Protein AF-A0A7K3J152-F1 (afdb_monomer)

Nearest PDB structures (foldseek):
  7jn7-assembly1_B  TM=1.930E-01  e=4.333E+00  Homo sapiens

Radius of gyration: 35.02 Å; Cα contacts (8 Å, |Δi|>4): 622; chains: 1; bounding box: 68×34×132 Å

Structure (mmCIF, N/CA/C/O backbone):
data_AF-A0A7K3J152-F1
#
_entry.id   AF-A0A7K3J152-F1
#
loop_
_atom_site.group_PDB
_atom_site.id
_atom_site.type_symbol
_atom_site.label_atom_id
_atom_site.label_alt_id
_atom_site.label_comp_id
_atom_site.label_asym_id
_atom_site.label_entity_id
_atom_site.label_seq_id
_atom_site.pdbx_PDB_ins_code
_atom_site.Cartn_x
_atom_site.Cartn_y
_atom_site.Cartn_z
_atom_site.occupancy
_atom_site.B_iso_or_equiv
_atom_site.auth_seq_id
_atom_site.auth_comp_id
_atom_site.auth_asym_id
_atom_site.auth_atom_id
_atom_site.pdbx_PDB_model_num
ATOM 1 N N . MET A 1 1 ? 39.447 6.398 92.107 1.00 36.12 1 MET A N 1
ATOM 2 C CA . MET A 1 1 ? 39.479 7.876 92.189 1.00 36.12 1 MET A CA 1
ATOM 3 C C . MET A 1 1 ? 38.131 8.416 91.735 1.00 36.12 1 MET A C 1
ATOM 5 O O . MET A 1 1 ? 37.671 7.964 90.704 1.00 36.12 1 MET A O 1
ATOM 9 N N . LYS A 1 2 ? 37.570 9.360 92.511 1.00 38.81 2 LYS A N 1
ATOM 10 C CA . LYS A 1 2 ? 36.448 10.285 92.215 1.00 38.81 2 LYS A CA 1
ATOM 11 C C . LYS A 1 2 ? 35.092 9.630 91.860 1.00 38.81 2 LYS A C 1
ATOM 13 O O . LYS A 1 2 ? 34.931 9.091 90.782 1.00 38.81 2 LYS A O 1
ATOM 18 N N . LYS A 1 3 ? 34.184 9.483 92.837 1.00 36.16 3 LYS A N 1
ATOM 19 C CA . LYS A 1 3 ? 33.216 10.483 93.376 1.00 36.16 3 LYS A CA 1
ATOM 20 C C . LYS A 1 3 ? 31.984 10.619 92.454 1.00 36.16 3 LYS A C 1
ATOM 22 O O . LYS A 1 3 ? 32.162 10.940 91.292 1.00 36.16 3 LYS A O 1
ATOM 27 N N . LEU A 1 4 ? 30.795 10.191 92.913 1.00 45.47 4 LEU A N 1
ATOM 28 C CA . LEU A 1 4 ? 29.765 11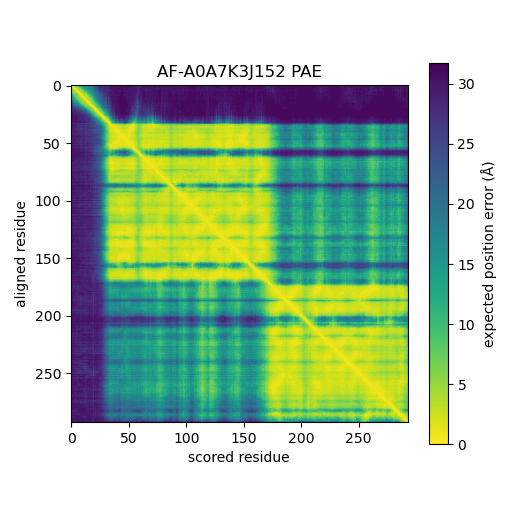.023 93.593 1.00 45.47 4 LEU A CA 1
ATOM 29 C C . LEU A 1 4 ? 29.137 11.987 92.555 1.00 45.47 4 LEU A C 1
ATOM 31 O O . LEU A 1 4 ? 29.877 12.751 91.955 1.00 45.47 4 LEU A O 1
ATOM 35 N N . THR A 1 5 ? 27.836 12.093 92.270 1.00 40.34 5 THR A N 1
ATOM 36 C CA . THR A 1 5 ? 26.621 12.231 93.111 1.00 40.34 5 THR A CA 1
ATOM 37 C C . THR A 1 5 ? 25.500 12.593 92.100 1.00 40.34 5 THR A C 1
ATOM 39 O O . THR A 1 5 ? 25.805 13.305 91.148 1.00 40.34 5 THR A O 1
ATOM 42 N N . TYR A 1 6 ? 24.272 12.072 92.104 1.00 43.62 6 TYR A N 1
ATOM 43 C CA . TYR A 1 6 ? 23.034 12.564 92.760 1.00 43.62 6 TYR A CA 1
ATOM 44 C C . TYR A 1 6 ? 21.913 11.743 92.065 1.00 43.62 6 TYR A C 1
ATOM 46 O O . TYR A 1 6 ? 21.921 11.670 90.844 1.00 43.62 6 TYR A O 1
ATOM 54 N N . LEU A 1 7 ? 21.065 10.920 92.691 1.00 37.00 7 LEU A N 1
ATOM 55 C CA . LEU A 1 7 ? 20.056 11.162 93.730 1.00 37.00 7 LEU A CA 1
ATOM 56 C C . LEU A 1 7 ? 18.967 12.149 93.272 1.00 37.00 7 LEU A C 1
ATOM 58 O O . LEU A 1 7 ? 19.175 13.349 93.384 1.00 37.00 7 LEU A O 1
ATOM 62 N N . PHE A 1 8 ? 17.833 11.640 92.765 1.00 39.31 8 PHE A N 1
ATOM 63 C CA . PHE A 1 8 ? 16.499 11.775 93.386 1.00 39.31 8 PHE A CA 1
ATOM 64 C C . PHE A 1 8 ? 15.355 11.298 92.465 1.00 39.31 8 PHE A C 1
ATOM 66 O O . PHE A 1 8 ? 15.336 11.664 91.301 1.00 39.31 8 PHE A O 1
ATOM 73 N N . MET A 1 9 ? 14.417 10.537 93.066 1.00 35.91 9 MET A N 1
ATOM 74 C CA . MET A 1 9 ? 12.936 10.638 92.976 1.00 35.91 9 MET A CA 1
ATOM 75 C C . MET A 1 9 ? 12.249 10.679 91.593 1.00 35.91 9 MET A C 1
ATOM 77 O O . MET A 1 9 ? 12.691 11.366 90.697 1.00 35.91 9 MET A O 1
ATOM 81 N N . VAL A 1 10 ? 11.048 10.152 91.345 1.00 38.66 10 VAL A N 1
ATOM 82 C CA . VAL A 1 10 ? 10.039 9.319 92.027 1.00 38.66 10 VAL A CA 1
ATOM 83 C C . VAL A 1 10 ? 8.845 9.279 91.045 1.00 38.66 10 VAL A C 1
ATOM 85 O O . VAL A 1 10 ? 8.638 10.248 90.327 1.00 38.66 10 VAL A O 1
ATOM 88 N N . LEU A 1 11 ? 8.073 8.185 91.068 1.00 33.09 11 LEU A N 1
ATOM 89 C CA . LEU A 1 11 ? 6.666 8.014 90.632 1.00 33.09 11 LEU A CA 1
ATOM 90 C C . LEU A 1 11 ? 6.177 8.566 89.272 1.00 33.09 11 LEU A C 1
ATOM 92 O O . LEU A 1 11 ? 6.100 9.768 89.065 1.00 33.09 11 LEU A O 1
ATOM 96 N N . ALA A 1 12 ? 5.575 7.675 88.474 1.00 41.72 12 ALA A N 1
ATOM 97 C CA . ALA A 1 12 ? 4.109 7.519 88.303 1.00 41.72 12 ALA A CA 1
ATOM 98 C C . ALA A 1 12 ? 3.870 6.608 87.075 1.00 41.72 12 ALA A C 1
ATOM 100 O O . ALA A 1 12 ? 4.300 6.925 85.976 1.00 41.72 12 ALA A O 1
ATOM 101 N N . ILE A 1 13 ? 3.470 5.344 87.235 1.00 40.88 13 ILE A N 1
ATOM 102 C CA . ILE A 1 13 ? 2.081 4.858 87.349 1.00 40.88 13 ILE A CA 1
ATOM 103 C C . ILE A 1 13 ? 1.213 5.189 86.113 1.00 40.88 13 ILE A C 1
ATOM 105 O O . ILE A 1 13 ? 0.672 6.278 85.999 1.00 40.88 13 ILE A O 1
ATOM 109 N N . ILE A 1 14 ? 1.030 4.130 85.304 1.00 43.59 14 ILE A N 1
ATOM 110 C CA . ILE A 1 14 ? -0.187 3.692 84.585 1.00 43.59 14 ILE A CA 1
ATOM 111 C C . ILE A 1 14 ? -0.651 4.521 83.375 1.00 43.59 14 ILE A C 1
ATOM 113 O O . ILE A 1 14 ? -1.169 5.617 83.534 1.00 43.59 14 ILE A O 1
ATOM 117 N N . ALA A 1 15 ? -0.654 3.889 82.192 1.00 41.31 15 ALA A N 1
ATOM 118 C CA . ALA A 1 15 ? -1.897 3.573 81.466 1.00 41.31 15 ALA A CA 1
ATOM 119 C C . ALA A 1 15 ? -1.645 2.658 80.246 1.00 41.31 15 ALA A C 1
ATOM 121 O O . ALA A 1 15 ? -1.080 3.037 79.232 1.00 41.31 15 ALA A O 1
ATOM 122 N N . SER A 1 16 ? -2.082 1.422 80.442 1.00 44.34 16 SER A N 1
ATOM 123 C CA . SER A 1 16 ? -2.499 0.344 79.541 1.00 44.34 16 SER A CA 1
ATOM 124 C C . SER A 1 16 ? -2.966 0.624 78.085 1.00 44.34 16 SER A C 1
ATOM 126 O O . SER A 1 16 ? -3.763 1.533 77.860 1.00 44.34 16 SER A O 1
ATOM 128 N N . LEU A 1 17 ? -2.667 -0.387 77.235 1.00 48.06 17 LEU A N 1
ATOM 129 C CA . LEU A 1 17 ? -3.320 -0.897 75.990 1.00 48.06 17 LEU A CA 1
ATOM 130 C C . LEU A 1 17 ? -2.893 -0.295 74.629 1.00 48.06 17 LEU A C 1
ATOM 132 O O . LEU A 1 17 ? -2.631 0.900 74.572 1.00 48.06 17 LEU A O 1
ATOM 136 N N . PRO A 1 18 ? -3.022 -1.027 73.491 1.00 44.72 18 PRO A N 1
ATOM 137 C CA . PRO A 1 18 ? -2.800 -2.457 73.172 1.00 44.72 18 PRO A CA 1
ATOM 138 C C . PRO A 1 18 ? -1.815 -2.630 71.970 1.00 44.72 18 PRO A C 1
ATOM 140 O O . PRO A 1 18 ? -1.745 -1.793 71.084 1.00 44.72 18 PRO A O 1
ATOM 143 N N . SER A 1 19 ? -0.893 -3.598 71.997 1.00 36.78 19 SER A N 1
ATOM 144 C CA . SER A 1 19 ? -0.905 -4.875 71.246 1.00 36.78 19 SER A CA 1
ATOM 145 C C . SER A 1 19 ? -0.988 -4.816 69.707 1.00 36.78 19 SER A C 1
ATOM 147 O O . SER A 1 19 ? -2.008 -4.433 69.145 1.00 36.78 19 SER A O 1
ATOM 149 N N . CYS A 1 20 ? 0.045 -5.422 69.103 1.00 38.22 20 CYS A N 1
ATOM 150 C CA . CYS A 1 20 ? 0.210 -5.931 67.734 1.00 38.22 20 CYS A CA 1
ATOM 151 C C . CYS A 1 20 ? 0.570 -4.936 66.620 1.00 38.22 20 CYS A C 1
ATOM 153 O O . CYS A 1 20 ? -0.284 -4.411 65.909 1.00 38.22 20 CYS A O 1
ATOM 155 N N . ASP A 1 21 ? 1.889 -4.836 66.418 1.00 40.44 21 ASP A N 1
ATOM 156 C CA . ASP A 1 21 ? 2.532 -4.707 65.112 1.00 40.44 21 ASP A CA 1
ATOM 157 C C . ASP A 1 21 ? 1.781 -5.507 64.048 1.00 40.44 21 ASP A C 1
ATOM 159 O O . ASP A 1 21 ? 1.542 -6.710 64.200 1.00 40.44 21 ASP A O 1
ATOM 163 N N . LYS A 1 22 ? 1.453 -4.844 62.941 1.00 34.62 22 LYS A N 1
ATOM 164 C CA . LYS A 1 22 ? 1.189 -5.548 61.696 1.00 34.62 22 LYS A CA 1
ATOM 165 C C . LYS A 1 22 ? 2.506 -5.573 60.943 1.00 34.62 22 LYS A C 1
ATOM 167 O O . LYS A 1 22 ? 2.859 -4.606 60.272 1.00 34.62 22 LYS A O 1
ATOM 172 N N . GLU A 1 23 ? 3.228 -6.676 61.116 1.00 34.38 23 GLU A N 1
ATOM 173 C CA . GLU A 1 23 ? 4.309 -7.046 60.219 1.00 34.38 23 GLU A CA 1
ATOM 174 C C . GLU A 1 23 ? 3.827 -6.887 58.776 1.00 34.38 23 GLU A C 1
ATOM 176 O O . GLU A 1 23 ? 2.796 -7.432 58.365 1.00 34.38 23 GLU A O 1
ATOM 181 N N . THR A 1 24 ? 4.596 -6.106 58.028 1.00 43.69 24 THR A N 1
ATOM 182 C CA . THR A 1 24 ? 4.707 -6.157 56.578 1.00 43.69 24 THR A CA 1
ATOM 183 C C . THR A 1 24 ? 4.929 -7.602 56.157 1.00 43.69 24 THR A C 1
ATOM 185 O O . THR A 1 24 ? 6.055 -8.086 56.101 1.00 43.69 24 THR A O 1
ATOM 188 N N . THR A 1 25 ? 3.838 -8.302 55.868 1.00 34.22 25 THR A N 1
ATOM 189 C CA . THR A 1 25 ? 3.878 -9.461 54.988 1.00 34.22 25 THR A CA 1
ATOM 190 C C . THR A 1 25 ? 3.758 -8.919 53.576 1.00 34.22 25 THR A C 1
ATOM 192 O O . THR A 1 25 ? 2.664 -8.671 53.067 1.00 34.22 25 THR A O 1
ATOM 195 N N . ASP A 1 26 ? 4.931 -8.682 52.991 1.00 45.03 26 ASP A N 1
ATOM 196 C CA . ASP A 1 26 ? 5.166 -8.782 51.558 1.00 45.03 26 ASP A CA 1
ATOM 197 C C . ASP A 1 26 ? 4.574 -10.113 51.079 1.00 45.03 26 ASP A C 1
ATOM 199 O O . ASP A 1 26 ? 5.210 -11.163 51.116 1.00 45.03 26 ASP A O 1
ATOM 203 N N . ASN A 1 27 ? 3.318 -10.072 50.650 1.00 36.19 27 ASN A N 1
ATOM 204 C CA . ASN A 1 27 ? 2.834 -10.993 49.644 1.00 36.19 27 ASN A CA 1
ATOM 205 C C . ASN A 1 27 ? 2.939 -10.237 48.331 1.00 36.19 27 ASN A C 1
ATOM 207 O O . ASN A 1 27 ? 1.997 -9.576 47.894 1.00 36.19 27 ASN A O 1
ATOM 211 N N . GLY A 1 28 ? 4.134 -10.317 47.746 1.00 42.00 28 GLY A N 1
ATOM 212 C CA . GLY A 1 28 ? 4.370 -9.997 46.354 1.00 42.00 28 GLY A CA 1
ATOM 213 C C . GLY A 1 28 ? 3.435 -10.829 45.485 1.00 42.00 28 GLY A C 1
ATOM 214 O O . GLY A 1 28 ? 3.742 -11.952 45.103 1.00 42.00 28 GLY A O 1
ATOM 215 N N . VAL A 1 29 ? 2.284 -10.254 45.173 1.00 36.16 29 VAL A N 1
ATOM 216 C CA . VAL A 1 29 ? 1.603 -10.491 43.915 1.00 36.16 29 VAL A CA 1
ATOM 217 C C . VAL A 1 29 ? 1.718 -9.161 43.204 1.00 36.16 29 VAL A C 1
ATOM 219 O O . VAL A 1 29 ? 0.971 -8.224 43.478 1.00 36.16 29 VAL A O 1
ATOM 222 N N . ALA A 1 30 ? 2.709 -9.053 42.323 1.00 40.41 30 ALA A N 1
ATOM 223 C CA . ALA A 1 30 ? 2.572 -8.134 41.214 1.00 40.41 30 ALA A CA 1
ATOM 224 C C . ALA A 1 30 ? 1.274 -8.548 40.510 1.00 40.41 30 ALA A C 1
ATOM 226 O O . ALA A 1 30 ? 1.230 -9.582 39.849 1.00 40.41 30 ALA A O 1
ATOM 227 N N . THR A 1 31 ? 0.184 -7.816 40.739 1.00 44.09 31 THR A N 1
ATOM 228 C CA . THR A 1 31 ? -0.977 -7.864 39.854 1.00 44.09 31 THR A CA 1
ATOM 229 C C . THR A 1 31 ? -0.467 -7.389 38.504 1.00 44.09 31 THR A C 1
ATOM 231 O O . THR A 1 31 ? -0.344 -6.185 38.276 1.00 44.09 31 THR A O 1
ATOM 234 N N . LEU A 1 32 ? -0.059 -8.346 37.670 1.00 51.06 32 LEU A N 1
ATOM 235 C CA . LEU A 1 32 ? 0.145 -8.143 36.249 1.00 51.06 32 LEU A CA 1
ATOM 236 C C . LEU A 1 32 ? -1.203 -7.672 35.727 1.00 51.06 32 LEU A C 1
ATOM 238 O O . LEU A 1 32 ? -2.152 -8.451 35.677 1.00 51.06 32 LEU A O 1
ATOM 242 N N . LYS A 1 33 ? -1.290 -6.369 35.453 1.00 54.97 33 LYS A N 1
ATOM 243 C CA . LYS A 1 33 ? -2.393 -5.832 34.678 1.00 54.97 33 LYS A CA 1
ATOM 244 C C . LYS A 1 33 ? -2.313 -6.527 33.330 1.00 54.97 33 LYS A C 1
ATOM 246 O O . LYS A 1 33 ? -1.303 -6.363 32.655 1.00 54.97 33 LYS A O 1
ATOM 251 N N . THR A 1 34 ? -3.248 -7.416 33.040 1.00 76.81 34 THR A N 1
ATOM 252 C CA . THR A 1 34 ? -3.227 -8.136 31.765 1.00 76.81 34 THR A CA 1
ATOM 253 C C . THR A 1 34 ? -4.635 -8.157 31.221 1.00 76.81 34 THR A C 1
ATOM 255 O O . THR A 1 34 ? -5.462 -8.970 31.636 1.00 76.81 34 THR A O 1
ATOM 258 N N . ALA A 1 35 ? -4.917 -7.232 30.307 1.00 88.06 35 ALA A N 1
ATOM 259 C CA . ALA A 1 35 ? -6.081 -7.362 29.452 1.00 88.06 35 ALA A CA 1
ATOM 260 C C . ALA A 1 35 ? -5.981 -8.654 28.619 1.00 88.06 35 ALA A C 1
ATOM 262 O O . ALA A 1 35 ? -4.898 -9.055 28.198 1.00 88.06 35 ALA A O 1
ATOM 263 N N . TYR A 1 36 ? -7.107 -9.332 28.397 1.00 90.19 36 TYR A N 1
ATOM 264 C CA . TYR A 1 36 ? -7.162 -10.531 27.556 1.00 90.19 36 TYR A CA 1
ATOM 265 C C . TYR A 1 36 ? -8.512 -10.666 26.854 1.00 90.19 36 TYR A C 1
ATOM 267 O O . TYR A 1 36 ? -9.524 -10.104 27.280 1.00 90.19 36 TYR A O 1
ATOM 275 N N . VAL A 1 37 ? -8.542 -11.451 25.778 1.00 92.75 37 VAL A N 1
ATOM 276 C CA . VAL A 1 37 ? -9.771 -11.761 25.041 1.00 92.75 37 VAL A CA 1
ATOM 277 C C . VAL A 1 37 ? -10.715 -12.589 25.916 1.00 92.75 37 VAL A C 1
ATOM 279 O O . VAL A 1 37 ? -10.436 -13.745 26.229 1.00 92.75 37 VAL A O 1
ATOM 282 N N . LEU A 1 38 ? -11.855 -12.009 26.300 1.00 91.31 38 LEU A N 1
ATOM 283 C CA . LEU A 1 38 ? -12.873 -12.686 27.107 1.00 91.31 38 LEU A CA 1
ATOM 284 C C . LEU A 1 38 ? -13.771 -13.576 26.245 1.00 91.31 38 LEU A C 1
ATOM 286 O O . LEU A 1 38 ? -14.072 -14.712 26.613 1.00 91.31 38 LEU A O 1
ATOM 290 N N . SER A 1 39 ? -14.237 -13.042 25.117 1.00 92.88 39 SER A N 1
ATOM 291 C CA . SER A 1 39 ? -15.134 -13.740 24.196 1.00 92.88 39 SER A CA 1
ATOM 292 C C . SER A 1 39 ? -15.181 -13.054 22.835 1.00 92.88 39 SER A C 1
ATOM 294 O O . SER A 1 39 ? -15.015 -11.839 22.746 1.00 92.88 39 SER A O 1
ATOM 296 N N . SER A 1 40 ? -15.515 -13.809 21.790 1.00 94.94 40 SER A N 1
ATOM 297 C CA . SER A 1 40 ? -15.966 -13.240 20.517 1.00 94.94 40 SER A CA 1
ATOM 298 C C . SER A 1 40 ? -17.296 -12.497 20.683 1.00 94.94 40 SER A C 1
ATOM 300 O O . SER A 1 40 ? -18.082 -12.798 21.587 1.00 94.94 40 SER A O 1
ATOM 302 N N . SER A 1 41 ? -17.568 -11.558 19.787 1.00 94.38 41 SER A N 1
ATOM 303 C CA . SER A 1 41 ? -18.759 -10.714 19.792 1.00 94.38 41 SER A CA 1
ATOM 304 C C . SER A 1 41 ? -19.342 -10.559 18.383 1.00 94.38 41 SER A C 1
ATOM 306 O O . SER A 1 41 ? -18.898 -11.195 17.432 1.00 94.38 41 SER A O 1
ATOM 308 N N . THR A 1 42 ? -20.389 -9.745 18.271 1.00 94.25 42 THR A N 1
ATOM 309 C CA . THR A 1 42 ? -21.093 -9.409 17.024 1.00 94.25 42 THR A CA 1
ATOM 310 C C . THR A 1 42 ? -21.392 -7.907 16.980 1.00 94.25 42 THR A C 1
ATOM 312 O O . THR A 1 42 ? -21.487 -7.295 18.058 1.00 94.25 42 THR A O 1
ATOM 315 N N . PRO A 1 43 ? -21.579 -7.323 15.782 1.00 95.06 43 PRO A N 1
ATOM 316 C CA . PRO A 1 43 ? -21.540 -7.962 14.451 1.00 95.06 43 PRO A CA 1
ATOM 317 C C . PRO A 1 43 ? -20.119 -8.290 13.967 1.00 95.06 43 PRO A C 1
ATOM 319 O O . PRO A 1 43 ? -19.151 -7.773 14.499 1.00 95.06 43 PRO A O 1
ATOM 322 N N . VAL A 1 44 ? -20.001 -9.196 12.995 1.00 96.81 44 VAL A N 1
ATOM 323 C CA . VAL A 1 44 ? -18.754 -9.393 12.231 1.00 96.81 44 VAL A CA 1
ATOM 324 C C . VAL A 1 44 ? -18.686 -8.271 11.199 1.00 96.81 44 VAL A C 1
ATOM 326 O O . VAL A 1 44 ? -19.725 -7.957 10.620 1.00 96.81 44 VAL A O 1
ATOM 329 N N . SER A 1 45 ? -17.515 -7.671 10.993 1.00 97.44 45 SER A N 1
ATOM 330 C CA . SER A 1 45 ? -17.359 -6.615 9.990 1.00 97.44 45 SER A CA 1
ATOM 331 C C . SER A 1 45 ? -17.532 -7.146 8.563 1.00 97.44 45 SER A C 1
ATOM 333 O O . SER A 1 45 ? -17.451 -8.356 8.316 1.00 97.44 45 SER A O 1
ATOM 335 N N . ASP A 1 46 ? -17.730 -6.242 7.610 1.00 97.50 46 ASP A N 1
ATOM 336 C CA . ASP A 1 46 ? -17.836 -6.574 6.188 1.00 97.50 46 ASP A CA 1
ATOM 337 C C . ASP A 1 46 ? -16.514 -7.145 5.641 1.00 97.50 46 ASP A C 1
ATOM 339 O O . ASP A 1 46 ? -16.531 -8.020 4.772 1.00 97.50 46 ASP A O 1
ATOM 343 N N . GLY A 1 47 ? -15.372 -6.738 6.210 1.00 94.94 47 GLY A N 1
ATOM 344 C CA . GLY A 1 47 ? -14.055 -7.342 5.984 1.00 94.94 47 GLY A CA 1
ATOM 345 C C . GLY A 1 47 ? -13.867 -8.732 6.611 1.00 94.94 47 GLY A C 1
ATOM 346 O O . GLY A 1 47 ? -12.802 -9.332 6.470 1.00 94.94 47 GLY A O 1
ATOM 347 N N . GLY A 1 48 ? -14.879 -9.274 7.296 1.00 96.62 48 GLY A N 1
ATOM 348 C CA . GLY A 1 48 ? -14.846 -10.604 7.907 1.00 96.62 48 GLY A CA 1
ATOM 349 C C . GLY A 1 48 ? -14.172 -10.657 9.281 1.00 96.62 48 GLY A C 1
ATOM 350 O O . GLY A 1 48 ? -13.879 -11.751 9.773 1.00 96.62 48 GLY A O 1
ATOM 351 N N . VAL A 1 49 ? -13.937 -9.510 9.924 1.00 97.94 49 VAL A N 1
ATOM 352 C CA . VAL A 1 49 ? -13.295 -9.444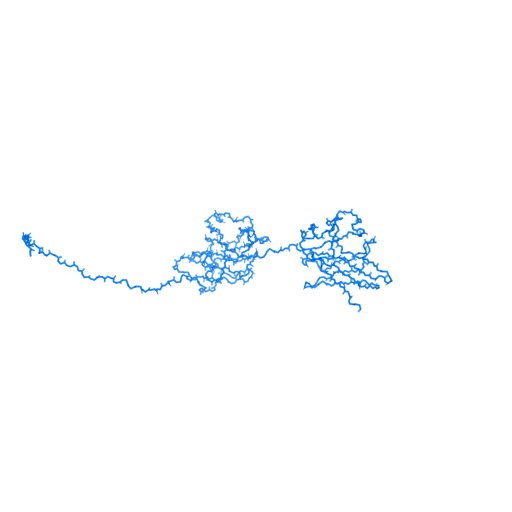 11.241 1.00 97.94 49 VAL A CA 1
ATOM 353 C C . VAL A 1 49 ? -14.320 -9.699 12.337 1.00 97.94 49 VAL A C 1
ATOM 355 O O . VAL A 1 49 ? -15.306 -8.978 12.496 1.00 97.94 49 VAL A O 1
ATOM 358 N N . VAL A 1 50 ? -14.081 -10.750 13.122 1.00 97.69 50 VAL A N 1
ATOM 359 C CA . VAL A 1 50 ? -14.903 -11.087 14.287 1.00 97.69 50 VAL A CA 1
ATOM 360 C C . VAL A 1 50 ? -14.427 -10.246 15.474 1.00 97.69 50 VAL A C 1
ATOM 362 O O . VAL A 1 50 ? -13.313 -10.476 15.951 1.00 97.69 50 VAL A O 1
ATOM 365 N N . PRO A 1 51 ? -15.231 -9.301 15.998 1.00 97.31 51 PRO A N 1
ATOM 366 C CA . PRO A 1 51 ? -14.800 -8.500 17.130 1.00 97.31 51 PRO A CA 1
ATOM 367 C C . PRO A 1 51 ? -14.737 -9.335 18.402 1.00 97.31 51 PRO A C 1
ATOM 369 O O . PRO A 1 51 ? -15.404 -10.366 18.546 1.00 97.31 51 PRO A O 1
ATOM 372 N N . VAL A 1 52 ? -14.002 -8.825 19.383 1.00 95.75 52 VAL A N 1
ATOM 373 C CA . VAL A 1 52 ? -13.911 -9.422 20.714 1.00 95.75 52 VAL A CA 1
ATOM 374 C C . VAL A 1 52 ? -14.326 -8.446 21.805 1.00 95.75 52 VAL A C 1
ATOM 376 O O . VAL A 1 52 ? -14.259 -7.227 21.646 1.00 95.75 52 VAL A O 1
ATOM 379 N N . ILE A 1 53 ? -14.735 -9.003 22.942 1.00 93.44 53 ILE A N 1
ATOM 380 C CA . ILE A 1 53 ? -14.830 -8.284 24.210 1.00 93.44 53 ILE A CA 1
ATOM 381 C C . ILE A 1 53 ? -13.558 -8.582 24.997 1.00 93.44 53 ILE A C 1
ATOM 383 O O . ILE A 1 53 ? -13.212 -9.750 25.190 1.00 93.44 53 ILE A O 1
ATOM 387 N N . LEU A 1 54 ? -12.881 -7.542 25.476 1.00 92.12 54 LEU A N 1
ATOM 388 C CA . LEU A 1 54 ? -11.717 -7.694 26.344 1.00 92.12 54 LEU A CA 1
ATOM 389 C C . LEU A 1 54 ? -12.138 -7.710 27.817 1.00 92.12 54 LEU A C 1
ATOM 391 O O . LEU A 1 54 ? -12.959 -6.901 28.259 1.00 92.12 54 LEU A O 1
ATOM 395 N N . ALA A 1 55 ? -11.557 -8.626 28.587 1.00 88.25 55 ALA A N 1
ATOM 396 C CA . ALA A 1 55 ? -11.534 -8.537 30.038 1.00 88.25 55 ALA A CA 1
ATOM 397 C C . ALA A 1 55 ? -10.381 -7.614 30.434 1.00 88.25 55 ALA A C 1
ATOM 399 O O . ALA A 1 55 ? -9.237 -7.880 30.083 1.00 88.25 55 ALA A O 1
ATOM 400 N N . VAL A 1 56 ? -10.690 -6.542 31.164 1.00 85.06 56 VAL A N 1
ATOM 401 C CA . VAL A 1 56 ? -9.713 -5.556 31.649 1.00 85.06 56 VAL A CA 1
ATOM 402 C C . VAL A 1 56 ? -9.745 -5.497 33.173 1.00 85.06 56 VAL A C 1
ATOM 404 O O . VAL A 1 56 ? -10.806 -5.665 33.788 1.00 85.06 56 VAL A O 1
ATOM 407 N N . ASP A 1 57 ? -8.592 -5.256 33.797 1.00 64.06 57 ASP A N 1
ATOM 408 C CA . ASP A 1 57 ? -8.487 -5.201 35.253 1.00 64.06 57 ASP A CA 1
ATOM 409 C C . ASP A 1 57 ? -9.249 -3.991 35.812 1.00 64.06 57 ASP A C 1
ATOM 411 O O . ASP A 1 57 ? -8.838 -2.834 35.685 1.00 64.06 57 ASP A O 1
ATOM 415 N N . ASN A 1 58 ? -10.352 -4.303 36.498 1.00 58.06 58 ASN A N 1
ATOM 416 C CA . ASN A 1 58 ? -11.440 -3.440 36.976 1.00 58.06 58 ASN A CA 1
ATOM 417 C C . ASN A 1 58 ? -12.545 -3.202 35.933 1.00 58.06 58 ASN A C 1
ATOM 419 O O . ASN A 1 58 ? -12.269 -2.725 34.834 1.00 58.06 58 ASN A O 1
ATOM 423 N N . PRO A 1 59 ? -13.828 -3.445 36.275 1.00 53.44 59 PRO A N 1
ATOM 424 C CA . PRO A 1 59 ? -14.930 -3.241 35.346 1.00 53.44 59 PRO A CA 1
ATOM 425 C C . PRO A 1 59 ? -15.050 -1.755 34.998 1.00 53.44 59 PRO A C 1
ATOM 427 O O . PRO A 1 59 ? -15.639 -0.971 35.738 1.00 53.44 59 PRO A O 1
ATOM 430 N N . ARG A 1 60 ? -14.514 -1.359 33.840 1.00 61.53 60 ARG A N 1
ATOM 431 C CA . ARG A 1 60 ? -14.662 0.002 33.314 1.00 61.53 60 ARG A CA 1
ATOM 432 C C . ARG A 1 60 ? -15.933 0.181 32.481 1.00 61.53 60 ARG A C 1
ATOM 434 O O . ARG A 1 60 ? -16.005 1.124 31.705 1.00 61.53 60 ARG A O 1
ATOM 441 N N . GLY A 1 61 ? -16.920 -0.714 32.582 1.00 60.19 61 GLY A N 1
ATOM 442 C CA . GLY A 1 61 ? -18.178 -0.608 31.826 1.00 60.19 61 GLY A CA 1
ATOM 443 C C . GLY A 1 61 ? -17.971 -0.489 30.311 1.00 60.19 61 GLY A C 1
ATOM 444 O O . GLY A 1 61 ? -18.630 0.324 29.661 1.00 60.19 61 GLY A O 1
ATOM 445 N N . GLY A 1 62 ? -17.005 -1.234 29.765 1.00 68.56 62 GLY A N 1
ATOM 446 C CA . GLY A 1 62 ? -16.650 -1.187 28.347 1.00 68.56 62 GLY A CA 1
ATOM 447 C C . GLY A 1 62 ? -15.750 -0.019 27.942 1.00 68.56 62 GLY A C 1
ATOM 448 O O . GLY A 1 62 ? -15.598 0.215 26.753 1.00 68.56 62 GLY A O 1
ATOM 449 N N . ASN A 1 63 ? -15.168 0.746 28.874 1.00 82.00 63 ASN A N 1
ATOM 450 C CA . ASN A 1 63 ? -14.124 1.722 28.528 1.00 82.00 63 ASN A CA 1
ATOM 451 C C . ASN A 1 63 ? -12.780 1.003 28.323 1.00 82.00 63 ASN A C 1
ATOM 453 O O . ASN A 1 63 ? -11.909 1.038 29.196 1.00 82.00 63 ASN A O 1
ATOM 457 N N . VAL A 1 64 ? -12.675 0.316 27.189 1.00 90.81 64 VAL A N 1
ATOM 458 C CA . VAL A 1 64 ? -11.436 -0.260 26.658 1.00 90.81 64 VAL A CA 1
ATOM 459 C C . VAL A 1 64 ? -10.598 0.868 26.051 1.00 90.81 64 VAL A C 1
ATOM 461 O O . VAL A 1 64 ? -11.143 1.814 25.481 1.00 90.81 64 VAL A O 1
ATOM 464 N N . THR A 1 65 ? -9.283 0.783 26.203 1.00 92.88 65 THR A N 1
ATOM 465 C CA . THR A 1 65 ? -8.291 1.703 25.627 1.00 92.88 65 THR A CA 1
ATOM 466 C C . THR A 1 65 ? -7.347 0.961 24.685 1.00 92.88 65 THR A C 1
ATOM 468 O O . THR A 1 65 ? -7.259 -0.262 24.757 1.00 92.88 65 THR A O 1
ATOM 471 N N . CYS A 1 66 ? -6.604 1.683 23.841 1.00 94.62 66 CYS A N 1
ATOM 472 C CA . CYS A 1 66 ? -5.605 1.072 22.960 1.00 94.62 66 CYS A CA 1
ATOM 473 C C . CYS A 1 66 ? -4.564 0.258 23.743 1.00 94.62 66 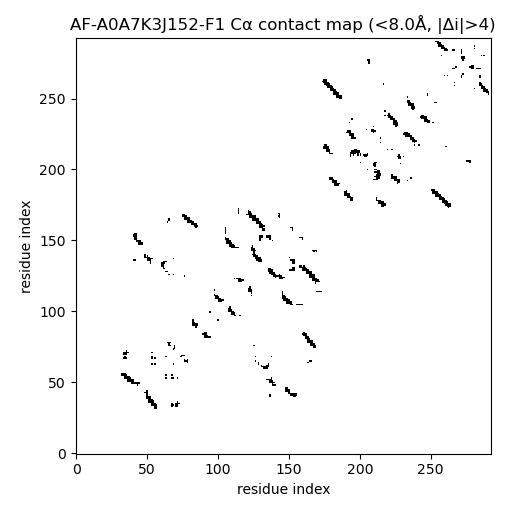CYS A C 1
ATOM 475 O O . CYS A 1 66 ? -4.225 -0.833 23.318 1.00 94.62 66 CYS A O 1
ATOM 477 N N . THR A 1 67 ? -4.154 0.712 24.933 1.00 93.56 67 THR A N 1
ATOM 478 C CA . THR A 1 67 ? -3.239 -0.040 25.811 1.00 93.56 67 THR A CA 1
ATOM 479 C C . THR A 1 67 ? -3.810 -1.379 26.270 1.00 93.56 67 THR A C 1
ATOM 481 O O . THR A 1 67 ? -3.080 -2.355 26.379 1.00 93.56 67 THR A O 1
ATOM 484 N N . ASP A 1 68 ? -5.124 -1.465 26.490 1.00 93.12 68 ASP A N 1
ATOM 485 C CA . ASP A 1 68 ? -5.755 -2.749 26.809 1.00 93.12 68 ASP A CA 1
ATOM 486 C C . ASP A 1 68 ? -5.739 -3.686 25.578 1.00 93.12 68 ASP A C 1
ATOM 488 O O . ASP A 1 68 ? -5.667 -4.904 25.720 1.00 93.12 68 ASP A O 1
ATOM 492 N N . VAL A 1 69 ? -5.799 -3.129 24.361 1.00 94.56 69 VAL A N 1
ATOM 493 C CA . VAL A 1 69 ? -5.671 -3.888 23.104 1.00 94.56 69 VAL A CA 1
ATOM 494 C C . VAL A 1 69 ? -4.226 -4.360 22.910 1.00 94.56 69 VAL A C 1
ATOM 496 O O . VAL A 1 69 ? -4.017 -5.543 22.662 1.00 94.56 69 VAL A O 1
ATOM 499 N N . GLU A 1 70 ? -3.238 -3.480 23.098 1.00 94.19 70 GLU A N 1
ATOM 500 C CA . GLU A 1 70 ? -1.804 -3.815 23.079 1.00 94.19 70 GLU A CA 1
ATOM 501 C C . GLU A 1 70 ? -1.492 -4.972 24.035 1.00 94.19 70 GLU A C 1
ATOM 503 O O . GLU A 1 70 ? -0.857 -5.948 23.646 1.00 94.19 70 GLU A O 1
ATOM 508 N N . GLU A 1 71 ? -1.995 -4.909 25.272 1.00 91.94 71 GLU A N 1
ATOM 509 C CA . GLU A 1 71 ? -1.823 -5.976 26.263 1.00 91.94 71 GLU A CA 1
ATOM 510 C C . GLU A 1 71 ? -2.479 -7.296 25.821 1.00 91.94 71 GLU A C 1
ATOM 512 O O . GLU A 1 71 ? -1.866 -8.358 25.943 1.00 91.94 71 GLU A O 1
ATOM 517 N N . ALA A 1 72 ? -3.709 -7.244 25.297 1.00 93.00 72 ALA A N 1
ATOM 518 C CA . ALA A 1 72 ? -4.466 -8.441 24.931 1.00 93.00 72 ALA A CA 1
ATOM 519 C C . ALA A 1 72 ? -3.920 -9.162 23.689 1.00 93.00 72 ALA A C 1
ATOM 521 O O . ALA A 1 72 ? -4.048 -10.386 23.600 1.00 93.00 72 ALA A O 1
ATOM 522 N N . PHE A 1 73 ? -3.332 -8.419 22.749 1.00 94.25 73 PHE A N 1
ATOM 523 C CA . PHE A 1 73 ? -2.828 -8.944 21.477 1.00 94.25 73 PHE A CA 1
ATOM 524 C C . PHE A 1 73 ? -1.297 -8.943 21.369 1.00 94.25 73 PHE A C 1
ATOM 526 O O . PHE A 1 73 ? -0.761 -9.515 20.429 1.00 94.25 73 PHE A O 1
ATOM 533 N N . SER A 1 74 ? -0.589 -8.418 22.376 1.00 92.12 74 SER A N 1
ATOM 534 C CA . SER A 1 74 ? 0.880 -8.319 22.414 1.00 92.12 74 SER A CA 1
ATOM 535 C C . SER A 1 74 ? 1.482 -7.488 21.274 1.00 92.12 74 SER A C 1
ATOM 537 O O . SER A 1 74 ? 2.544 -7.830 20.758 1.00 92.12 74 SER A O 1
ATOM 539 N N . ASP A 1 75 ? 0.822 -6.378 20.940 1.00 92.31 75 ASP A N 1
ATOM 540 C CA . ASP A 1 75 ? 1.208 -5.455 19.867 1.00 92.31 75 ASP A CA 1
ATOM 541 C C . ASP A 1 75 ? 1.563 -4.057 20.373 1.00 92.31 75 ASP A C 1
ATOM 543 O O . ASP A 1 75 ? 1.304 -3.713 21.524 1.00 92.31 75 ASP A O 1
ATOM 547 N N . THR A 1 76 ? 2.156 -3.244 19.495 1.00 92.75 76 THR A N 1
ATOM 548 C CA . THR A 1 76 ? 2.409 -1.814 19.737 1.00 92.75 76 THR A CA 1
ATOM 549 C C . THR A 1 76 ? 1.473 -0.973 18.877 1.00 92.75 76 THR A C 1
ATOM 551 O O . THR A 1 76 ? 1.482 -1.084 17.653 1.00 92.75 76 THR A O 1
ATOM 554 N N . LEU A 1 77 ? 0.677 -0.118 19.515 1.00 94.75 77 LEU A N 1
ATOM 555 C CA . LEU A 1 77 ? -0.352 0.694 18.881 1.00 94.75 77 LEU A CA 1
ATOM 556 C C . LEU A 1 77 ? -0.230 2.160 19.309 1.00 94.75 77 LEU A C 1
ATOM 558 O O . LEU A 1 77 ? -0.117 2.497 20.486 1.00 94.75 77 LEU A O 1
ATOM 562 N N . VAL A 1 78 ? -0.363 3.070 18.351 1.00 94.88 78 VAL A N 1
ATOM 563 C CA . VAL A 1 78 ? -0.546 4.496 18.628 1.00 94.88 78 VAL A CA 1
ATOM 564 C C . VAL A 1 78 ? -2.032 4.770 18.816 1.00 94.88 78 VAL A C 1
ATOM 566 O O . VAL A 1 78 ? -2.854 4.473 17.951 1.00 94.88 78 VAL A O 1
ATOM 569 N N . CYS A 1 79 ? -2.399 5.333 19.964 1.00 94.12 79 CYS A N 1
ATOM 570 C CA . CYS A 1 79 ? -3.799 5.582 20.282 1.00 94.12 79 CYS A CA 1
ATOM 571 C C . CYS A 1 79 ? -4.283 6.907 19.693 1.00 94.12 79 CYS A C 1
ATOM 573 O O . CYS A 1 79 ? -3.690 7.955 19.951 1.00 94.12 79 CYS A O 1
ATOM 575 N N . GLY A 1 80 ? -5.381 6.859 18.940 1.00 91.94 80 GLY A N 1
ATOM 576 C CA . GLY A 1 80 ? -6.137 8.043 18.563 1.00 91.94 80 GLY A CA 1
ATOM 577 C C . GLY A 1 80 ? -6.975 8.592 19.718 1.00 91.94 80 GLY A C 1
ATOM 578 O O . GLY A 1 80 ? -7.094 7.995 20.792 1.00 91.94 80 GLY A O 1
ATOM 579 N N . GLU A 1 81 ? -7.599 9.741 19.475 1.00 92.00 81 GLU A N 1
ATOM 580 C CA . GLU A 1 81 ? -8.524 10.346 20.428 1.00 92.00 81 GLU A CA 1
ATOM 581 C C . GLU A 1 81 ? -9.791 9.499 20.590 1.00 92.00 81 GLU A C 1
ATOM 583 O O . GLU A 1 81 ? -10.323 8.928 19.634 1.00 92.00 81 GLU A O 1
ATOM 588 N N . LYS A 1 82 ? -10.312 9.456 21.819 1.00 92.69 82 LYS A N 1
ATOM 589 C CA . LYS A 1 82 ? -11.627 8.872 22.089 1.00 92.69 82 LYS A CA 1
ATOM 590 C C . LYS A 1 82 ? -12.698 9.904 21.763 1.00 92.69 82 LYS A C 1
ATOM 592 O O . LYS A 1 82 ? -12.878 10.866 22.514 1.00 92.69 82 LYS A O 1
ATOM 597 N N . ILE A 1 83 ? -13.459 9.659 20.706 1.00 92.44 83 ILE A N 1
ATOM 598 C CA . ILE A 1 83 ? -14.472 10.592 20.221 1.00 92.44 83 ILE A CA 1
ATOM 599 C C . ILE A 1 83 ? -15.848 10.104 20.673 1.00 92.44 83 ILE A C 1
ATOM 601 O O . ILE A 1 83 ? -16.288 9.009 20.319 1.00 92.44 83 ILE A O 1
ATOM 605 N N . ASN A 1 84 ? -16.524 10.901 21.502 1.00 91.25 84 ASN A N 1
ATOM 606 C CA . ASN A 1 84 ? -17.868 10.571 21.969 1.00 91.25 84 ASN A CA 1
ATOM 607 C C . ASN A 1 84 ? -18.893 10.809 20.860 1.00 91.25 84 ASN A C 1
ATOM 609 O O . ASN A 1 84 ? -18.745 11.713 20.037 1.00 91.25 84 ASN A O 1
ATOM 613 N N . TYR A 1 85 ? -19.951 10.012 20.879 1.00 87.75 85 TYR A N 1
ATOM 614 C CA . TYR A 1 85 ? -21.119 10.227 20.044 1.00 87.75 85 TYR A CA 1
ATOM 615 C C . TYR A 1 85 ? -22.196 10.928 20.873 1.00 87.75 85 TYR A C 1
ATOM 617 O O . TYR A 1 85 ? -22.546 10.454 21.957 1.00 87.75 85 TYR A O 1
ATOM 625 N N . SER A 1 86 ? -22.684 12.066 20.384 1.00 80.00 86 SER A N 1
ATOM 626 C CA . SER A 1 86 ? -23.690 12.867 21.081 1.00 80.00 86 SER A CA 1
ATOM 627 C C . SER A 1 86 ? -25.103 12.338 20.842 1.00 80.00 86 SER A C 1
ATOM 629 O O . SER A 1 86 ? -25.385 11.673 19.845 1.00 80.00 86 SER A O 1
ATOM 631 N N . ASP A 1 87 ? -26.033 12.724 21.715 1.00 67.88 87 ASP A N 1
ATOM 632 C CA . ASP A 1 87 ? -27.465 12.449 21.543 1.00 67.88 87 ASP A CA 1
ATOM 633 C C . ASP A 1 87 ? -28.075 13.152 20.299 1.00 67.88 87 ASP A C 1
ATOM 635 O O . ASP A 1 87 ? -29.232 12.909 19.952 1.00 67.88 87 ASP A O 1
ATOM 639 N N . GLU A 1 88 ? -27.307 14.001 19.602 1.00 60.19 88 GLU A N 1
ATOM 640 C CA . GLU A 1 88 ? -27.702 14.777 18.416 1.00 60.19 88 GLU A CA 1
ATOM 641 C C . GLU A 1 88 ? -27.209 14.156 17.096 1.00 60.19 88 GLU A C 1
ATOM 643 O O . GLU A 1 88 ? -26.891 14.868 16.148 1.00 60.19 88 GLU A O 1
ATOM 648 N N . ILE A 1 89 ? -27.161 12.822 17.027 1.00 70.12 89 ILE A N 1
ATOM 649 C CA . ILE A 1 89 ? -26.829 12.007 15.841 1.00 70.12 89 ILE A CA 1
ATOM 650 C C . ILE A 1 89 ? -25.445 12.248 15.197 1.00 70.12 89 ILE A C 1
ATOM 652 O O . ILE A 1 89 ? -25.220 11.859 14.050 1.00 70.12 89 ILE A O 1
ATOM 656 N N . GLN A 1 90 ? -24.493 12.837 15.922 1.00 81.94 90 GLN A N 1
ATOM 657 C CA . GLN A 1 90 ? -23.146 13.110 15.409 1.00 81.94 90 GLN A CA 1
ATOM 658 C C . GLN A 1 90 ? -22.059 12.899 16.468 1.00 81.94 90 GLN A C 1
ATOM 660 O O . GLN A 1 90 ? -22.309 13.007 17.674 1.00 81.94 90 GLN A O 1
ATOM 665 N N . PHE A 1 91 ? -20.832 12.652 16.009 1.00 88.31 91 PHE A N 1
ATOM 666 C CA . PHE A 1 91 ? -19.640 12.637 16.854 1.00 88.31 91 PHE A CA 1
ATOM 667 C C . PHE A 1 91 ? -19.289 14.054 17.343 1.00 88.31 91 PHE A C 1
ATOM 669 O O . PHE A 1 91 ? -19.365 15.021 16.591 1.00 88.31 91 PHE A O 1
ATOM 676 N N . GLU A 1 92 ? -18.908 14.182 18.617 1.00 88.62 92 GLU A N 1
ATOM 677 C CA . GLU A 1 92 ? -18.616 15.469 19.280 1.00 88.62 92 GLU A CA 1
ATOM 678 C C . GLU A 1 92 ? -17.248 16.063 18.906 1.00 88.62 92 GLU A C 1
ATOM 680 O O . GLU A 1 92 ? -16.939 17.197 19.273 1.00 88.62 92 GLU A O 1
ATOM 685 N N . GLY A 1 93 ? -16.414 15.297 18.205 1.00 85.88 93 GLY A N 1
ATOM 686 C CA . GLY A 1 93 ? -15.067 15.680 17.800 1.00 85.88 93 GLY A CA 1
ATOM 687 C C . GLY A 1 93 ? -14.811 15.363 16.334 1.00 85.88 93 GLY A C 1
ATOM 688 O O . GLY A 1 93 ? -15.509 14.552 15.728 1.00 85.88 93 GLY A O 1
ATOM 689 N N . ALA A 1 94 ? -13.793 16.012 15.775 1.00 88.19 94 ALA A N 1
ATOM 690 C CA . ALA A 1 94 ? -13.306 15.697 14.442 1.00 88.19 94 ALA A CA 1
ATOM 691 C C . ALA A 1 94 ? -12.365 14.489 14.501 1.00 88.19 94 ALA A C 1
ATOM 693 O O . ALA A 1 94 ? -11.518 14.397 15.395 1.00 88.19 94 ALA A O 1
ATOM 694 N N . PHE A 1 95 ? -12.502 13.590 13.531 1.00 93.00 95 PHE A N 1
ATOM 695 C CA . PHE A 1 95 ? -11.470 12.602 13.242 1.00 93.00 95 PHE A CA 1
ATOM 696 C C . PHE A 1 95 ? -10.271 13.292 12.570 1.00 93.00 95 PHE A C 1
ATOM 698 O O . PHE A 1 95 ? -10.431 14.385 12.014 1.00 93.00 95 PHE A O 1
ATOM 705 N N . PRO A 1 96 ? -9.066 12.702 12.639 1.00 92.12 96 PRO A N 1
ATOM 706 C CA . PRO A 1 96 ? -7.926 13.198 11.876 1.00 92.12 96 PRO A CA 1
ATOM 707 C C . PRO A 1 96 ? -8.250 13.291 10.378 1.00 92.12 96 PRO A C 1
ATOM 709 O O . PRO A 1 96 ? -8.969 12.445 9.861 1.00 92.12 96 PRO A O 1
ATOM 712 N N . GLU A 1 97 ? -7.698 14.285 9.673 1.00 93.12 97 GLU A N 1
ATOM 713 C CA . GLU A 1 97 ? -8.040 14.559 8.260 1.00 93.12 97 GLU A CA 1
ATOM 714 C C . GLU A 1 97 ? -7.758 13.383 7.311 1.00 93.12 97 GLU A C 1
ATOM 716 O O . GLU A 1 97 ? -8.431 13.239 6.298 1.00 93.12 97 GLU A O 1
ATOM 721 N N . PHE A 1 98 ? -6.797 12.525 7.656 1.00 92.44 98 PHE A N 1
ATOM 722 C CA . PHE A 1 98 ? -6.442 11.324 6.895 1.00 92.44 98 PHE A CA 1
ATOM 723 C C . PHE A 1 98 ? -7.413 10.147 7.093 1.00 92.44 98 PHE A C 1
ATOM 725 O O . PHE A 1 98 ? -7.267 9.118 6.438 1.00 92.44 98 PHE A O 1
ATOM 732 N N . LEU A 1 99 ? -8.354 10.251 8.036 1.00 96.38 99 LEU A N 1
ATOM 733 C CA . LEU A 1 99 ? -9.272 9.180 8.404 1.00 96.38 99 LEU A CA 1
ATOM 734 C C . LEU A 1 99 ? -10.713 9.611 8.134 1.00 96.38 99 LEU A C 1
ATOM 736 O O . LEU A 1 99 ? -11.327 10.347 8.910 1.00 96.38 99 LEU A O 1
ATOM 740 N N . ASN A 1 100 ? -11.276 9.080 7.056 1.00 96.12 100 ASN A N 1
ATOM 741 C CA . ASN A 1 100 ? -12.685 9.239 6.739 1.00 96.12 100 ASN A CA 1
ATOM 742 C C . ASN A 1 100 ? -13.496 8.244 7.568 1.00 96.12 100 ASN A C 1
ATOM 744 O O . ASN A 1 100 ? -13.232 7.044 7.517 1.00 96.12 100 ASN A O 1
ATOM 748 N N . VAL A 1 101 ? -14.484 8.729 8.318 1.00 95.81 101 VAL A N 1
ATOM 749 C CA . VAL A 1 101 ? -15.376 7.898 9.139 1.00 95.81 101 VAL A CA 1
ATOM 750 C C . VAL A 1 101 ? -16.817 8.234 8.796 1.00 95.81 101 VAL A C 1
ATOM 752 O O . VAL A 1 101 ? -17.207 9.400 8.847 1.00 95.81 101 VAL A O 1
ATOM 755 N N . ASP A 1 102 ? -17.605 7.209 8.485 1.00 94.00 102 ASP A N 1
ATOM 756 C CA . ASP A 1 102 ? -19.032 7.334 8.200 1.00 94.00 102 ASP A CA 1
ATOM 757 C C . ASP A 1 102 ? -19.858 6.439 9.131 1.00 94.00 102 ASP A C 1
ATOM 759 O O . ASP A 1 102 ? -19.392 5.398 9.606 1.00 94.00 102 ASP A O 1
ATOM 763 N N . LEU A 1 103 ? -21.089 6.865 9.409 1.00 91.00 103 LEU A N 1
ATOM 764 C CA . LEU A 1 103 ? -22.022 6.166 10.286 1.00 91.00 103 LEU A CA 1
ATOM 765 C C . LEU A 1 103 ? -23.365 5.970 9.575 1.00 91.00 103 LEU A C 1
ATOM 767 O O . LEU A 1 103 ? -24.151 6.909 9.448 1.00 91.00 103 LEU A O 1
ATOM 771 N N . ASP A 1 104 ? -23.664 4.722 9.217 1.00 90.06 104 ASP A N 1
ATOM 772 C CA . ASP A 1 104 ? -24.968 4.304 8.700 1.00 90.06 104 ASP A CA 1
ATOM 773 C C . ASP A 1 104 ? -25.776 3.599 9.801 1.00 90.06 104 ASP A C 1
ATOM 775 O O . ASP A 1 104 ? -25.589 2.423 10.140 1.00 90.06 104 ASP A O 1
ATOM 779 N N . GLY A 1 105 ? -26.672 4.362 10.428 1.00 88.50 105 GLY A N 1
ATOM 780 C CA . GLY A 1 105 ? -27.448 3.906 11.576 1.00 88.50 105 GLY A CA 1
ATOM 781 C C . GLY A 1 105 ? -26.557 3.621 12.787 1.00 88.50 105 GLY A C 1
ATOM 782 O O . GLY A 1 105 ? -26.151 4.540 13.492 1.00 88.50 105 GLY A O 1
ATOM 783 N N . ILE A 1 106 ? -26.297 2.341 13.060 1.00 90.50 106 ILE A N 1
ATOM 784 C CA . ILE A 1 106 ? -25.414 1.888 14.153 1.00 90.50 106 ILE A CA 1
ATOM 785 C C . ILE A 1 106 ? -24.088 1.305 13.652 1.00 90.50 106 ILE A C 1
ATOM 787 O O . ILE A 1 106 ? -23.247 0.936 14.474 1.00 90.50 106 ILE A O 1
ATOM 791 N N . HIS A 1 107 ? -23.920 1.209 12.331 1.00 93.88 107 HIS A N 1
ATOM 792 C CA . HIS A 1 107 ? -22.744 0.639 11.692 1.00 93.88 107 HIS A CA 1
ATOM 793 C C . HIS A 1 107 ? -21.793 1.748 11.264 1.00 93.88 107 HIS A C 1
ATOM 795 O O . HIS A 1 107 ? -22.186 2.715 10.618 1.00 93.88 107 HIS A O 1
ATOM 801 N N . ILE A 1 108 ? -20.533 1.584 11.626 1.00 95.44 108 ILE A N 1
ATOM 802 C CA . ILE A 1 108 ? -19.431 2.467 11.291 1.00 95.44 108 ILE A CA 1
ATOM 803 C C . ILE A 1 108 ? -18.694 1.871 10.097 1.00 95.44 108 ILE A C 1
ATOM 805 O O . ILE A 1 108 ? -18.468 0.658 10.026 1.00 95.44 108 ILE A O 1
ATOM 809 N N . SER A 1 109 ? -18.269 2.747 9.198 1.00 97.56 109 SER A N 1
ATOM 810 C CA . SER A 1 109 ? -17.232 2.454 8.219 1.00 97.56 109 SER A CA 1
ATOM 811 C C . SER A 1 109 ? -16.107 3.470 8.334 1.00 97.56 109 SER A C 1
ATOM 813 O O . SER A 1 109 ? -16.310 4.594 8.804 1.00 97.56 109 SER A O 1
ATOM 815 N N . PHE A 1 110 ? -14.907 3.058 7.948 1.00 98.19 110 PHE A N 1
ATOM 816 C CA . PHE A 1 110 ? -13.769 3.957 7.862 1.00 98.19 110 PHE A CA 1
ATOM 817 C C . PHE A 1 110 ? -12.925 3.667 6.631 1.00 98.19 110 PHE A C 1
ATOM 819 O O . PHE A 1 110 ? -12.898 2.545 6.122 1.00 98.19 110 PHE A O 1
ATOM 826 N N . ASN A 1 111 ? -12.207 4.688 6.182 1.00 97.50 111 ASN A N 1
ATOM 827 C CA . ASN A 1 111 ? -11.243 4.585 5.104 1.00 97.50 111 ASN A CA 1
ATOM 828 C C . ASN A 1 111 ? -10.089 5.581 5.304 1.00 97.50 111 ASN A C 1
ATOM 830 O O . ASN A 1 111 ? -10.300 6.732 5.691 1.00 97.50 111 ASN A O 1
ATOM 834 N N . MET A 1 112 ? -8.883 5.106 5.018 1.00 94.94 112 MET A N 1
ATOM 835 C CA . MET A 1 112 ? -7.660 5.865 4.787 1.00 94.94 112 MET A CA 1
ATOM 836 C C . MET A 1 112 ? -7.230 5.615 3.337 1.00 94.94 112 MET A C 1
ATOM 838 O O . MET A 1 112 ? -7.424 4.507 2.829 1.00 94.94 112 MET A O 1
ATOM 842 N N . GLU A 1 113 ? -6.657 6.620 2.678 1.00 90.31 113 GLU A N 1
ATOM 843 C CA . GLU A 1 113 ? -6.142 6.466 1.307 1.00 90.31 113 GLU A CA 1
ATOM 844 C C . GLU A 1 113 ? -4.853 5.635 1.294 1.00 90.31 113 GLU A C 1
ATOM 846 O O . GLU A 1 113 ? -4.711 4.719 0.490 1.00 90.31 113 GLU A O 1
ATOM 851 N N . GLU A 1 114 ? -3.963 5.904 2.247 1.00 90.56 114 GLU A N 1
ATOM 852 C CA . GLU A 1 114 ? -2.643 5.293 2.378 1.00 90.56 114 GLU A CA 1
ATOM 853 C C . GLU A 1 114 ? -2.205 5.257 3.851 1.00 90.56 114 GLU A C 1
ATOM 855 O O . GLU A 1 114 ? -2.902 5.742 4.752 1.00 90.56 114 GLU A O 1
ATOM 860 N N . CYS A 1 115 ? -1.042 4.665 4.112 1.00 92.38 115 CYS A N 1
ATOM 861 C CA . CYS A 1 115 ? -0.394 4.744 5.413 1.00 92.38 115 CYS A CA 1
ATOM 862 C C . CYS A 1 115 ? -0.027 6.195 5.760 1.00 92.38 115 CYS A C 1
ATOM 864 O O . CYS A 1 115 ? 0.569 6.904 4.959 1.00 92.38 115 CYS A O 1
ATOM 866 N N . VAL A 1 116 ? -0.328 6.641 6.981 1.00 91.50 116 VAL A N 1
ATOM 867 C CA . VAL A 1 116 ? -0.090 8.030 7.399 1.00 91.50 116 VAL A CA 1
ATOM 868 C C . VAL A 1 116 ? 1.139 8.165 8.288 1.00 91.50 116 VAL A C 1
ATOM 870 O O . VAL A 1 116 ? 1.374 7.350 9.181 1.00 91.50 116 VAL A O 1
ATOM 873 N N . MET A 1 117 ? 1.898 9.242 8.096 1.00 91.06 117 MET A N 1
ATOM 874 C CA . MET A 1 117 ? 3.062 9.556 8.918 1.00 91.06 117 MET A CA 1
ATOM 875 C C . MET A 1 117 ? 2.664 10.159 10.279 1.00 91.06 117 MET A C 1
ATOM 877 O O . MET A 1 117 ? 2.050 11.224 10.355 1.00 91.06 117 MET A O 1
ATOM 881 N N . ILE A 1 118 ? 3.065 9.506 11.374 1.00 89.12 118 ILE A N 1
ATOM 882 C CA . ILE A 1 118 ? 2.902 9.969 12.761 1.00 89.12 118 ILE A CA 1
ATOM 883 C C . ILE A 1 118 ? 4.251 9.817 13.478 1.00 89.12 118 ILE A C 1
ATOM 885 O O . ILE A 1 118 ? 4.728 8.708 13.676 1.00 89.12 118 ILE A O 1
ATOM 889 N N . ASN A 1 119 ? 4.875 10.912 13.923 1.00 88.12 119 ASN A N 1
ATOM 890 C CA . ASN A 1 119 ? 6.179 10.873 14.613 1.00 88.12 119 ASN A CA 1
ATOM 891 C C . ASN A 1 119 ? 7.265 10.074 13.844 1.00 88.12 119 ASN A C 1
ATOM 893 O O . ASN A 1 119 ? 7.883 9.175 14.413 1.00 88.12 119 ASN A O 1
ATOM 897 N N . ASP A 1 120 ? 7.474 10.391 12.560 1.00 85.88 120 ASP A N 1
ATOM 898 C CA . ASP A 1 120 ? 8.503 9.798 11.678 1.00 85.88 120 ASP A CA 1
ATOM 899 C C . ASP A 1 120 ? 8.339 8.296 11.363 1.00 85.88 120 ASP A C 1
ATOM 901 O O . ASP A 1 120 ? 9.281 7.635 10.928 1.00 85.88 120 ASP A O 1
ATOM 905 N N . LYS A 1 121 ? 7.145 7.740 11.582 1.00 90.81 121 LYS A N 1
ATOM 906 C CA . LYS A 1 121 ? 6.774 6.364 11.222 1.00 90.81 121 LYS A CA 1
ATOM 907 C C . LYS A 1 121 ? 5.422 6.357 10.521 1.00 90.81 121 LYS A C 1
ATOM 909 O O . LYS A 1 121 ? 4.596 7.230 10.785 1.00 90.81 121 LYS A O 1
ATOM 914 N N . TYR A 1 122 ? 5.193 5.366 9.671 1.00 93.81 122 TYR A N 1
ATOM 915 C CA . TYR A 1 122 ? 3.938 5.191 8.949 1.00 93.81 122 TYR A CA 1
ATOM 916 C C . TYR A 1 122 ? 2.992 4.266 9.704 1.00 93.81 122 TYR A C 1
ATOM 918 O O . TYR A 1 122 ? 3.425 3.283 10.303 1.00 93.81 122 TYR A O 1
ATOM 926 N N . TYR A 1 123 ? 1.702 4.593 9.698 1.00 95.50 123 TYR A N 1
ATOM 927 C CA . TYR A 1 123 ? 0.682 3.8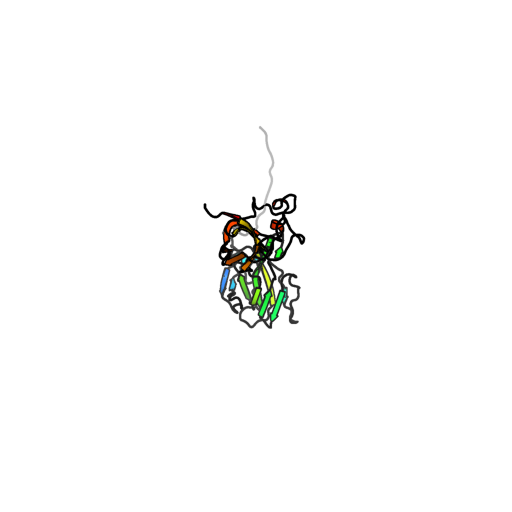23 10.395 1.00 95.50 123 TYR A CA 1
ATOM 928 C C . TYR A 1 123 ? -0.607 3.682 9.592 1.00 95.50 123 TYR A C 1
ATOM 930 O O . TYR A 1 123 ? -0.993 4.556 8.819 1.00 95.50 123 TYR A O 1
ATOM 938 N N . LYS A 1 124 ? -1.328 2.598 9.868 1.00 96.25 124 LYS A N 1
ATOM 939 C CA . LYS A 1 124 ? -2.708 2.355 9.427 1.00 96.25 124 LYS A CA 1
ATOM 940 C C . LYS A 1 124 ? -3.540 1.819 10.588 1.00 96.25 124 LYS A C 1
ATOM 942 O O . LYS A 1 124 ? -3.024 1.635 11.690 1.00 96.25 124 LYS A O 1
ATOM 947 N N . VAL A 1 125 ? -4.838 1.591 10.396 1.00 97.69 125 VAL A N 1
ATOM 948 C CA . VAL A 1 125 ? -5.716 1.154 11.494 1.00 97.69 125 VAL A CA 1
ATOM 949 C C . VAL A 1 125 ? -5.379 -0.278 11.908 1.00 97.69 125 VAL A C 1
ATOM 951 O O . VAL A 1 125 ? -5.573 -1.209 11.135 1.00 97.69 125 VAL A O 1
ATOM 954 N N . GLY A 1 126 ? -4.904 -0.452 13.142 1.00 97.69 126 GLY A N 1
ATOM 955 C CA . GLY A 1 126 ? -4.619 -1.748 13.770 1.00 97.69 126 GLY A CA 1
ATOM 956 C C . GLY A 1 126 ? -5.738 -2.244 14.683 1.00 97.69 126 GLY A C 1
ATOM 957 O O . GLY A 1 126 ? -5.908 -3.444 14.868 1.00 97.69 126 GLY A O 1
ATOM 958 N N . ALA A 1 127 ? -6.564 -1.343 15.224 1.00 98.25 127 ALA A N 1
ATOM 959 C CA . ALA A 1 127 ? -7.805 -1.726 15.887 1.00 98.25 127 ALA A CA 1
ATOM 960 C C . ALA A 1 127 ? -8.834 -0.592 15.922 1.0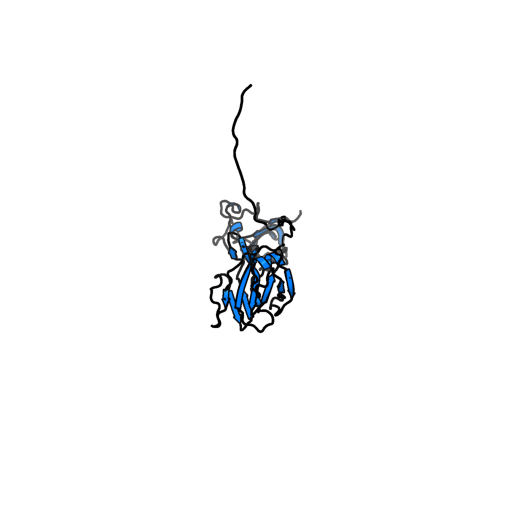0 98.25 127 ALA A C 1
ATOM 962 O O . ALA A 1 127 ? -8.488 0.589 15.928 1.00 98.25 127 ALA A O 1
ATOM 963 N N . VAL A 1 128 ? -10.109 -0.955 16.040 1.00 98.19 128 VAL A N 1
ATOM 964 C CA . VAL A 1 128 ? -11.216 -0.027 16.287 1.00 98.19 128 VAL A CA 1
ATOM 965 C C . VAL A 1 128 ? -11.993 -0.480 17.516 1.00 98.19 128 VAL A C 1
ATOM 967 O O . VAL A 1 128 ? -12.466 -1.616 17.592 1.00 98.19 128 VAL A O 1
ATOM 970 N N . ILE A 1 129 ? -12.144 0.424 18.482 1.00 96.94 129 ILE A N 1
ATOM 971 C CA . ILE A 1 129 ? -12.908 0.205 19.709 1.00 96.94 129 ILE A CA 1
ATOM 972 C C . ILE A 1 129 ? -14.258 0.898 19.549 1.00 96.94 129 ILE A C 1
ATOM 974 O O . ILE A 1 129 ? -14.347 2.125 19.595 1.00 96.94 129 ILE A O 1
ATOM 978 N N . VAL A 1 130 ? -15.318 0.106 19.395 1.00 95.25 130 VAL A N 1
ATOM 979 C CA . VAL A 1 130 ? -16.691 0.601 19.261 1.00 95.25 130 VAL A CA 1
ATOM 980 C C . VAL A 1 130 ? -17.446 0.353 20.557 1.00 95.25 130 VAL A C 1
ATOM 982 O O . VAL A 1 130 ? -17.874 -0.769 20.856 1.00 95.25 130 VAL A O 1
ATOM 985 N N . LYS A 1 131 ? -17.626 1.408 21.352 1.00 92.56 131 LYS A N 1
ATOM 986 C CA . LYS A 1 131 ? -18.307 1.308 22.641 1.00 92.56 131 LYS A CA 1
ATOM 987 C C . LYS A 1 131 ? -19.796 1.591 22.506 1.00 92.56 131 LYS A C 1
ATOM 989 O O . LYS A 1 131 ? -20.183 2.658 22.037 1.00 92.56 131 LYS A O 1
ATOM 994 N N . GLY A 1 132 ? -20.632 0.729 23.082 1.00 89.38 132 GLY A N 1
ATOM 995 C CA . GLY A 1 132 ? -22.060 0.994 23.282 1.00 89.38 132 GLY A CA 1
ATOM 996 C C . GLY A 1 132 ? -22.573 0.371 24.579 1.00 89.38 132 GLY A C 1
ATOM 997 O O . GLY A 1 132 ? -22.211 -0.747 24.949 1.00 89.38 132 GLY A O 1
ATOM 998 N N . GLY A 1 133 ? -23.404 1.110 25.315 1.00 85.19 133 GLY A N 1
ATOM 999 C CA . GLY A 1 133 ? -23.921 0.656 26.609 1.00 85.19 133 GLY A CA 1
ATOM 1000 C C . GLY A 1 133 ? -22.800 0.344 27.610 1.00 85.19 133 GLY A C 1
ATOM 1001 O O . GLY A 1 133 ? -21.956 1.193 27.885 1.00 85.19 133 GLY A O 1
ATOM 1002 N N . ASN A 1 134 ? -22.782 -0.879 28.149 1.00 86.06 134 ASN A N 1
ATOM 1003 C CA . ASN A 1 134 ? -21.837 -1.314 29.192 1.00 86.06 134 ASN A CA 1
ATOM 1004 C C . ASN A 1 134 ? -20.618 -2.090 28.662 1.00 86.06 134 ASN A C 1
ATOM 1006 O O . ASN A 1 134 ? -19.845 -2.612 29.465 1.00 86.06 134 ASN A O 1
ATOM 1010 N N . SER A 1 135 ? -20.460 -2.214 27.344 1.00 89.00 135 SER A N 1
ATOM 1011 C CA . SER A 1 135 ? -19.393 -3.010 26.731 1.00 89.00 135 SER A CA 1
ATOM 1012 C C . SER A 1 135 ? -18.835 -2.319 25.478 1.00 89.00 135 SER A C 1
ATOM 1014 O O . SER A 1 135 ? -19.359 -1.289 25.046 1.00 89.00 135 SER A O 1
ATOM 1016 N N . ALA A 1 136 ? -17.752 -2.855 24.923 1.00 93.19 136 ALA A N 1
ATOM 1017 C CA . ALA A 1 136 ? -17.162 -2.397 23.671 1.00 93.19 136 ALA A CA 1
ATOM 1018 C C . ALA A 1 136 ? -16.727 -3.587 22.824 1.00 93.19 136 ALA A C 1
ATOM 1020 O O . ALA A 1 136 ? -16.172 -4.549 23.353 1.00 93.19 136 ALA A O 1
ATOM 1021 N N . ASN A 1 137 ? -16.981 -3.494 21.522 1.00 95.50 137 ASN A N 1
ATOM 1022 C CA . ASN A 1 137 ? -16.382 -4.382 20.541 1.00 95.50 137 ASN A CA 1
ATOM 1023 C C . ASN A 1 137 ? -14.997 -3.842 20.199 1.00 95.50 137 ASN A C 1
ATOM 1025 O O . ASN A 1 137 ? -14.852 -2.648 19.938 1.00 95.50 137 ASN A O 1
ATOM 1029 N N . VAL A 1 138 ? -14.005 -4.724 20.187 1.00 97.25 138 VAL A N 1
ATOM 1030 C CA . VAL A 1 138 ? -12.678 -4.452 19.635 1.00 97.25 138 VAL A CA 1
ATOM 1031 C C . VAL A 1 138 ? -12.557 -5.232 18.335 1.00 97.25 138 VAL A C 1
ATOM 1033 O O . VAL A 1 138 ? -12.528 -6.463 18.357 1.00 97.25 138 VAL A O 1
ATOM 1036 N N . TYR A 1 139 ? -12.519 -4.513 17.216 1.00 98.31 139 TYR A N 1
ATOM 1037 C CA . TYR A 1 139 ? -12.145 -5.055 15.911 1.00 98.31 139 TYR A CA 1
ATOM 1038 C C . TYR A 1 139 ? -10.639 -4.880 15.790 1.00 98.31 139 TYR A C 1
ATOM 1040 O O . TYR A 1 139 ? -10.172 -3.747 15.741 1.00 98.31 139 TYR A O 1
ATOM 1048 N N . TYR A 1 140 ? -9.887 -5.972 15.837 1.00 98.19 140 TYR A N 1
ATOM 1049 C CA . TYR A 1 140 ? -8.428 -5.949 15.805 1.00 98.19 140 TYR A CA 1
ATOM 1050 C C . TYR A 1 140 ? -7.926 -6.543 14.486 1.00 98.19 140 TYR A C 1
ATOM 1052 O O . TYR A 1 140 ? -8.450 -7.557 14.019 1.00 98.19 140 TYR A O 1
ATOM 1060 N N . TYR A 1 141 ? -6.920 -5.896 13.907 1.00 97.38 141 TYR A N 1
ATOM 1061 C CA . TYR A 1 141 ? -6.340 -6.198 12.607 1.00 97.38 141 TYR A CA 1
ATOM 1062 C C . TYR A 1 141 ? -4.835 -6.411 12.798 1.00 97.38 141 TYR A C 1
ATOM 1064 O O . TYR A 1 141 ? -4.084 -5.443 12.869 1.00 97.38 141 TYR A O 1
ATOM 1072 N N . GLU A 1 142 ? -4.400 -7.672 12.860 1.00 92.81 142 GLU A N 1
ATOM 1073 C CA . GLU A 1 142 ? -3.013 -8.061 13.187 1.00 92.81 142 GLU A CA 1
ATOM 1074 C C . GLU A 1 142 ? -1.956 -7.346 12.334 1.00 92.81 142 GLU A C 1
ATOM 1076 O O . GLU A 1 142 ? -0.939 -6.906 12.848 1.00 92.81 142 GLU A O 1
ATOM 1081 N N . ASN A 1 143 ? -2.223 -7.155 11.040 1.00 91.50 143 ASN A N 1
ATOM 1082 C CA . ASN A 1 143 ? -1.320 -6.438 10.132 1.00 91.50 143 ASN A CA 1
ATOM 1083 C C . ASN A 1 143 ? -1.843 -5.057 9.731 1.00 91.50 143 ASN A C 1
ATOM 1085 O O . ASN A 1 143 ? -1.331 -4.472 8.783 1.00 91.50 143 ASN A O 1
ATOM 1089 N N . GLY A 1 144 ? -2.896 -4.567 10.387 1.00 95.06 144 GLY A N 1
ATOM 1090 C CA . GLY A 1 144 ? -3.601 -3.335 10.052 1.00 95.06 144 GLY A CA 1
ATOM 1091 C C . GLY A 1 144 ? -4.335 -3.337 8.704 1.00 95.06 144 GLY A C 1
ATOM 1092 O O . GLY A 1 144 ? -4.010 -4.084 7.779 1.00 95.06 144 GLY A O 1
ATOM 1093 N N . VAL A 1 145 ? -5.316 -2.449 8.564 1.00 96.44 145 VAL A N 1
ATOM 1094 C CA . VAL A 1 145 ? -6.101 -2.246 7.336 1.00 96.44 145 VAL A CA 1
ATOM 1095 C C . VAL A 1 145 ? -6.278 -0.756 7.038 1.00 96.44 145 VAL A C 1
ATOM 1097 O O . VAL A 1 145 ? -6.235 0.077 7.943 1.00 96.44 145 VAL A O 1
ATOM 1100 N N . LEU A 1 146 ? -6.490 -0.422 5.764 1.00 96.44 146 LEU A N 1
ATOM 1101 C CA . LEU A 1 146 ? -6.810 0.944 5.333 1.00 96.44 146 LEU A CA 1
ATOM 1102 C C . LEU A 1 146 ? -8.315 1.231 5.374 1.00 96.44 146 LEU A C 1
ATOM 1104 O O . LEU A 1 146 ? -8.719 2.382 5.477 1.00 96.44 146 LEU A O 1
ATOM 1108 N N . SER A 1 147 ? -9.165 0.206 5.322 1.00 97.94 147 SER A N 1
ATOM 1109 C CA . SER A 1 147 ? -10.615 0.376 5.426 1.00 97.94 147 SER A CA 1
ATOM 1110 C C . SER A 1 147 ? -11.299 -0.875 5.956 1.00 97.94 147 SER A C 1
ATOM 1112 O O . SER A 1 147 ? -10.802 -1.985 5.768 1.00 97.94 147 SER A O 1
ATOM 1114 N N . ASP A 1 148 ? -12.439 -0.674 6.609 1.00 98.50 148 ASP A N 1
ATOM 1115 C CA . ASP A 1 148 ? -13.412 -1.715 6.936 1.00 98.50 148 ASP A CA 1
ATOM 1116 C C . ASP A 1 148 ? -14.787 -1.058 7.180 1.00 98.50 148 ASP A C 1
ATOM 1118 O O . ASP A 1 148 ? -14.896 0.160 7.377 1.00 98.50 148 ASP A O 1
ATOM 1122 N N . ALA A 1 149 ? -15.848 -1.857 7.151 1.00 98.19 149 ALA A N 1
ATOM 1123 C CA . ALA A 1 149 ? -17.230 -1.421 7.307 1.00 98.19 149 ALA A CA 1
ATOM 1124 C C . ALA A 1 149 ? -18.062 -2.434 8.106 1.00 98.19 149 ALA A C 1
ATOM 1126 O O . ALA A 1 149 ? -17.611 -3.532 8.430 1.00 98.19 149 ALA A O 1
ATOM 1127 N N . GLY A 1 150 ? -19.278 -2.049 8.492 1.00 96.19 150 GLY A N 1
ATOM 1128 C CA . GLY A 1 150 ? -20.151 -2.910 9.295 1.00 96.19 150 GLY A CA 1
ATOM 1129 C C . GLY A 1 150 ? -19.733 -3.012 10.769 1.00 96.19 150 GLY A C 1
ATOM 1130 O O . GLY A 1 150 ? -20.188 -3.901 11.488 1.00 96.19 150 GLY A O 1
ATOM 1131 N N . LEU A 1 151 ? -18.884 -2.102 11.257 1.00 97.06 151 LEU A N 1
ATOM 1132 C CA . LEU A 1 151 ? -18.440 -2.104 12.649 1.00 97.06 151 LEU A CA 1
ATOM 1133 C C . LEU A 1 151 ? -19.546 -1.545 13.548 1.00 97.06 151 LEU A C 1
ATOM 1135 O O . LEU A 1 151 ? -19.929 -0.391 13.413 1.00 97.06 151 LEU A O 1
ATOM 1139 N N . ALA A 1 152 ? -20.014 -2.302 14.535 1.00 95.38 152 ALA A N 1
ATOM 1140 C CA . ALA A 1 152 ? -20.959 -1.785 15.529 1.00 95.38 152 ALA A CA 1
ATOM 1141 C C . ALA A 1 152 ? -20.564 -2.129 16.967 1.00 95.38 152 ALA A C 1
ATOM 1143 O O . ALA A 1 152 ? -19.671 -2.947 17.222 1.00 95.38 152 ALA A O 1
ATOM 1144 N N . ALA A 1 153 ? -21.255 -1.496 17.917 1.00 93.50 153 ALA A N 1
ATOM 1145 C CA . ALA A 1 153 ? -21.176 -1.831 19.332 1.00 93.50 153 ALA A CA 1
ATOM 1146 C C . ALA A 1 153 ? -21.740 -3.244 19.611 1.00 93.50 153 ALA A C 1
ATOM 1148 O O . ALA A 1 153 ? -22.535 -3.762 18.820 1.00 93.50 153 ALA A O 1
ATOM 1149 N N . PRO A 1 154 ? -21.391 -3.870 20.754 1.00 91.56 154 PRO A N 1
ATOM 1150 C CA . PRO A 1 154 ? -21.811 -5.235 21.054 1.00 91.56 154 PRO A CA 1
ATOM 1151 C C . PRO A 1 154 ? -23.327 -5.444 20.976 1.00 91.56 154 PRO A C 1
ATOM 1153 O O . PRO A 1 154 ? -24.108 -4.724 21.606 1.00 91.56 154 PRO A O 1
ATOM 1156 N N . GLY A 1 155 ? -23.729 -6.498 20.264 1.00 80.75 155 GLY A N 1
ATOM 1157 C CA . GLY A 1 155 ? -25.110 -6.983 20.242 1.00 80.75 155 GLY A CA 1
ATOM 1158 C C . GLY A 1 155 ? -26.052 -6.248 19.290 1.00 80.75 155 GLY A C 1
ATOM 1159 O O . GLY A 1 155 ? -27.258 -6.471 19.401 1.00 80.75 155 GLY A O 1
ATOM 1160 N N . ASP A 1 156 ? -25.517 -5.411 18.393 1.00 70.62 156 ASP A N 1
ATOM 1161 C CA . ASP A 1 156 ? -26.204 -4.879 17.202 1.00 70.62 156 ASP A CA 1
ATOM 1162 C C . ASP A 1 156 ? -27.535 -4.156 17.499 1.00 70.62 156 ASP A C 1
ATOM 1164 O O . ASP A 1 156 ? -28.544 -4.259 16.804 1.00 70.62 156 ASP A O 1
ATOM 1168 N N . LYS A 1 157 ? -27.576 -3.486 18.653 1.00 68.56 157 LYS A N 1
ATOM 1169 C CA . LYS A 1 157 ? -28.787 -2.845 19.198 1.00 68.56 157 LYS A CA 1
ATOM 1170 C C . LYS A 1 157 ? -28.543 -1.455 19.747 1.00 68.56 157 LYS A C 1
ATOM 1172 O O . LYS A 1 157 ? -29.493 -0.703 19.953 1.00 68.56 157 LYS A O 1
ATOM 1177 N N . HIS A 1 158 ? -27.297 -1.152 20.084 1.00 70.06 158 HIS A N 1
ATOM 1178 C CA . HIS A 1 158 ? -26.944 0.062 20.791 1.00 70.06 158 HIS A CA 1
ATOM 1179 C C . HIS A 1 158 ? -26.339 1.067 19.825 1.00 70.06 158 HIS A C 1
ATOM 1181 O O . HIS A 1 158 ? -25.451 0.726 19.051 1.00 70.06 158 HIS A O 1
ATOM 1187 N N . MET A 1 159 ? -26.795 2.312 19.946 1.00 78.19 159 MET A N 1
ATOM 1188 C CA . MET A 1 159 ? -26.067 3.469 19.447 1.00 78.19 159 MET A CA 1
ATOM 1189 C C . MET A 1 159 ? -24.624 3.432 19.959 1.00 78.19 159 MET A C 1
ATOM 1191 O O . MET A 1 159 ? -24.366 3.065 21.116 1.00 78.19 159 MET A O 1
ATOM 1195 N N . VAL A 1 160 ? -23.699 3.843 19.100 1.00 86.00 160 VAL A N 1
ATOM 1196 C CA . VAL A 1 160 ? -22.312 4.104 19.482 1.00 86.00 160 VAL A CA 1
ATOM 1197 C C . VAL A 1 160 ? -22.317 5.202 20.548 1.00 86.00 160 VAL A C 1
ATOM 1199 O O . VAL A 1 160 ? -23.074 6.159 20.459 1.00 86.00 160 VAL A O 1
ATOM 1202 N N . SER A 1 161 ? -21.510 5.032 21.591 1.00 88.62 161 SER A N 1
ATOM 1203 C CA . SER A 1 161 ? -21.334 6.003 22.684 1.00 88.62 161 SER A CA 1
ATOM 1204 C C . SER A 1 161 ? -19.976 6.692 22.608 1.00 88.62 161 SER A C 1
ATOM 1206 O O . SER A 1 161 ? -19.858 7.879 22.897 1.00 88.62 161 SER A O 1
ATOM 1208 N N . ASN A 1 162 ? -18.947 5.954 22.198 1.00 91.00 162 ASN A N 1
ATOM 1209 C CA . ASN A 1 162 ? -17.696 6.514 21.721 1.00 91.00 162 ASN A CA 1
ATOM 1210 C C . ASN A 1 162 ? -17.004 5.542 20.770 1.00 91.00 162 ASN A C 1
ATOM 1212 O O . ASN A 1 162 ? -17.298 4.341 20.754 1.00 91.00 162 ASN A O 1
ATOM 1216 N N . LEU A 1 163 ? -16.098 6.117 19.994 1.00 94.56 163 LEU A N 1
ATOM 1217 C CA . LEU A 1 163 ? -15.271 5.449 19.014 1.00 94.56 163 LEU A CA 1
ATOM 1218 C C . LEU A 1 163 ? -13.813 5.838 19.256 1.00 94.56 163 LEU A C 1
ATOM 1220 O O . LEU A 1 163 ? -13.513 7.013 19.478 1.00 94.56 163 LEU A O 1
ATOM 1224 N N . THR A 1 164 ? -12.924 4.852 19.201 1.00 96.56 164 THR A N 1
ATOM 1225 C CA . THR A 1 164 ? -11.476 5.067 19.272 1.00 96.56 164 THR A CA 1
ATOM 1226 C C . THR A 1 164 ? -10.796 4.236 18.194 1.00 96.56 164 THR A C 1
ATOM 1228 O O . THR A 1 164 ? -11.069 3.040 18.074 1.00 96.56 164 THR A O 1
ATOM 1231 N N . PHE A 1 165 ? -9.883 4.858 17.453 1.00 97.69 165 PHE A N 1
ATOM 1232 C CA . PHE A 1 165 ? -9.002 4.184 16.503 1.00 97.69 165 PHE A CA 1
ATOM 1233 C C . PHE A 1 165 ? -7.624 3.974 17.129 1.00 97.69 165 PHE A C 1
ATOM 1235 O O . PHE A 1 165 ? -7.083 4.871 17.778 1.00 97.69 165 PHE A O 1
ATOM 1242 N N . CYS A 1 166 ? -7.070 2.782 16.941 1.00 97.62 166 CYS A N 1
ATOM 1243 C CA . CYS A 1 166 ? -5.715 2.414 17.331 1.00 97.62 166 CYS A CA 1
ATOM 1244 C C . CYS A 1 166 ? -4.930 2.158 16.045 1.00 97.62 166 CYS A C 1
ATOM 1246 O O . CYS A 1 166 ? -5.395 1.410 15.183 1.00 97.62 166 CYS A O 1
ATOM 1248 N N . PHE A 1 167 ? -3.757 2.759 15.918 1.00 97.00 167 PHE A N 1
ATOM 1249 C CA . PHE A 1 167 ? -2.949 2.705 14.710 1.00 97.00 167 PHE A CA 1
ATOM 1250 C C . PHE A 1 167 ? -1.752 1.777 14.912 1.00 97.00 167 PHE A C 1
ATOM 1252 O O . PHE A 1 167 ? -1.069 1.877 15.927 1.00 97.00 167 PHE A O 1
ATOM 1259 N N . ILE A 1 168 ? -1.504 0.883 13.961 1.00 96.38 168 ILE A N 1
ATOM 1260 C CA . ILE A 1 168 ? -0.352 -0.023 13.939 1.00 96.38 168 ILE A CA 1
ATOM 1261 C C . ILE A 1 168 ? 0.628 0.436 12.865 1.00 96.38 168 ILE A C 1
ATOM 1263 O O . ILE A 1 168 ? 0.209 0.989 11.846 1.00 96.38 168 ILE A O 1
ATOM 1267 N N . GLU A 1 169 ? 1.921 0.257 13.129 1.00 95.06 169 GLU A N 1
ATOM 1268 C CA . GLU A 1 169 ? 2.979 0.599 12.180 1.00 95.06 169 GLU A CA 1
ATOM 1269 C C . GLU A 1 169 ? 2.781 -0.178 10.871 1.00 95.06 169 GLU A C 1
ATOM 1271 O O . GLU A 1 169 ? 2.403 -1.351 10.877 1.00 95.06 169 GLU A O 1
ATOM 1276 N N . CYS A 1 170 ? 3.003 0.489 9.747 1.00 90.12 170 CYS A N 1
ATOM 1277 C CA . CYS A 1 170 ? 3.003 -0.122 8.428 1.00 90.12 170 CYS A CA 1
ATOM 1278 C C . CYS A 1 170 ? 4.206 0.346 7.626 1.00 90.12 170 CYS A C 1
ATOM 1280 O O . CYS A 1 170 ? 4.818 1.370 7.925 1.00 90.12 170 CYS A O 1
ATOM 1282 N N . GLU A 1 171 ? 4.536 -0.433 6.607 1.00 81.25 171 GLU A N 1
ATOM 1283 C CA . GLU A 1 171 ? 5.494 -0.028 5.592 1.00 81.25 171 GLU A CA 1
ATOM 1284 C C . GLU A 1 171 ? 4.777 0.910 4.615 1.00 81.25 171 GLU A C 1
ATOM 1286 O O . GLU A 1 171 ? 3.617 0.678 4.266 1.00 81.25 171 GLU A O 1
ATOM 1291 N N . GLU A 1 172 ? 5.442 2.000 4.234 1.00 73.62 172 GLU A N 1
ATOM 1292 C CA . GLU A 1 172 ? 4.993 2.829 3.118 1.00 73.62 172 GLU A CA 1
ATOM 1293 C C . GLU A 1 172 ? 5.028 1.958 1.859 1.00 73.62 172 GLU A C 1
ATOM 1295 O O . GLU A 1 172 ? 6.055 1.351 1.549 1.00 73.62 172 GLU A O 1
ATOM 1300 N N . GLU A 1 173 ? 3.895 1.842 1.167 1.00 70.19 173 GLU A N 1
ATOM 1301 C CA . GLU A 1 173 ? 3.891 1.222 -0.153 1.00 70.19 173 GLU A CA 1
ATOM 1302 C C . GLU A 1 173 ? 4.551 2.218 -1.105 1.00 70.19 173 GLU A C 1
ATOM 1304 O O . GLU A 1 173 ? 3.979 3.253 -1.435 1.00 70.19 173 GLU A O 1
ATOM 1309 N N . GLU A 1 174 ? 5.804 1.954 -1.473 1.00 78.44 174 GLU A N 1
ATOM 1310 C CA . GLU A 1 174 ? 6.519 2.814 -2.408 1.00 78.44 174 GLU A CA 1
ATOM 1311 C C . GLU A 1 174 ? 5.851 2.763 -3.788 1.00 78.44 174 GLU A C 1
ATOM 1313 O O . GLU A 1 174 ? 5.604 1.685 -4.336 1.00 78.44 174 GLU A O 1
ATOM 1318 N N . ASP A 1 175 ? 5.621 3.933 -4.386 1.00 85.81 175 ASP A N 1
ATOM 1319 C CA . ASP A 1 175 ? 5.213 4.052 -5.785 1.00 85.81 175 ASP A CA 1
ATOM 1320 C C . ASP A 1 175 ? 6.367 3.608 -6.696 1.00 85.81 175 ASP A C 1
ATOM 1322 O O . ASP A 1 175 ? 7.225 4.396 -7.124 1.00 85.81 175 ASP A O 1
ATOM 1326 N N . LEU A 1 176 ? 6.397 2.310 -6.985 1.00 92.12 176 LEU A N 1
ATOM 1327 C CA . LEU A 1 176 ? 7.412 1.714 -7.833 1.00 92.12 176 LEU A CA 1
ATOM 1328 C C . LEU A 1 176 ? 7.090 1.944 -9.308 1.00 92.12 176 LEU A C 1
ATOM 1330 O O . LEU A 1 176 ? 5.953 1.837 -9.777 1.00 92.12 176 LEU A O 1
ATOM 1334 N N . ILE A 1 177 ? 8.141 2.201 -10.074 1.00 95.25 177 ILE A N 1
ATOM 1335 C CA . ILE A 1 177 ? 8.091 2.272 -11.527 1.00 95.25 177 ILE A CA 1
ATOM 1336 C C . ILE A 1 177 ? 8.978 1.191 -12.127 1.00 95.25 177 ILE A C 1
ATOM 1338 O O . ILE A 1 177 ? 9.994 0.806 -11.554 1.00 95.25 177 ILE A O 1
ATOM 1342 N N . ILE A 1 178 ? 8.620 0.746 -13.326 1.00 95.88 178 ILE A N 1
ATOM 1343 C CA . ILE A 1 178 ? 9.423 -0.155 -14.143 1.00 95.88 178 ILE A CA 1
ATOM 1344 C C . ILE A 1 178 ? 9.824 0.511 -15.461 1.00 95.88 178 ILE A C 1
ATOM 1346 O O . ILE A 1 178 ? 9.017 1.156 -16.141 1.00 95.88 178 ILE A O 1
ATOM 1350 N N . ALA A 1 179 ? 11.085 0.318 -15.839 1.00 95.31 179 ALA A N 1
ATOM 1351 C CA . ALA A 1 179 ? 11.634 0.726 -17.127 1.00 95.31 179 ALA A CA 1
ATOM 1352 C C . ALA A 1 179 ? 12.637 -0.312 -17.629 1.00 95.31 179 ALA A C 1
ATOM 1354 O O . ALA A 1 179 ? 13.310 -0.968 -16.833 1.00 95.31 179 ALA A O 1
ATOM 1355 N N . ALA A 1 180 ? 12.781 -0.449 -18.948 1.00 95.31 180 ALA A N 1
ATOM 1356 C CA . ALA A 1 180 ? 13.797 -1.330 -19.506 1.00 95.31 180 ALA A CA 1
ATOM 1357 C C . ALA A 1 180 ? 14.493 -0.765 -20.738 1.00 95.31 180 ALA A C 1
ATOM 1359 O O . ALA A 1 180 ? 13.885 -0.138 -21.609 1.00 95.31 180 ALA A O 1
ATOM 1360 N N . LYS A 1 181 ? 15.776 -1.108 -20.843 1.00 94.12 181 LYS A N 1
ATOM 1361 C CA . LYS A 1 181 ? 16.566 -1.020 -22.065 1.00 94.12 181 LYS A CA 1
ATOM 1362 C C . LYS A 1 181 ? 17.035 -2.410 -22.456 1.00 94.12 181 LYS A C 1
ATOM 1364 O O . LYS A 1 181 ? 17.697 -3.090 -21.678 1.00 94.12 181 LYS A O 1
ATOM 1369 N N . VAL A 1 182 ? 16.738 -2.808 -23.684 1.00 95.12 182 VAL A N 1
ATOM 1370 C CA . VAL A 1 182 ? 17.031 -4.145 -24.198 1.00 95.12 182 VAL A CA 1
ATOM 1371 C C . VAL A 1 182 ? 17.926 -4.042 -25.423 1.00 95.12 182 VAL A C 1
ATOM 1373 O O . VAL A 1 182 ? 17.612 -3.320 -26.365 1.00 95.12 182 VAL A O 1
ATOM 1376 N N . TRP A 1 183 ? 19.027 -4.783 -25.427 1.00 94.81 183 TRP A N 1
ATOM 1377 C CA . TRP A 1 183 ? 19.879 -5.015 -26.587 1.00 94.81 183 TRP A CA 1
ATOM 1378 C C . TRP A 1 183 ? 19.537 -6.358 -27.213 1.00 94.81 183 TRP A C 1
ATOM 1380 O O . TRP A 1 183 ? 19.436 -7.376 -26.526 1.00 94.81 183 TRP A O 1
ATOM 1390 N N . TYR A 1 184 ? 19.383 -6.368 -28.529 1.00 95.38 184 TYR A N 1
ATOM 1391 C CA . TYR A 1 184 ? 19.001 -7.560 -29.269 1.00 95.38 184 TYR A CA 1
ATOM 1392 C C . TYR A 1 184 ? 19.603 -7.547 -30.673 1.00 95.38 184 TYR A C 1
ATOM 1394 O O . TYR A 1 184 ? 19.957 -6.494 -31.212 1.00 95.38 184 TYR A O 1
ATO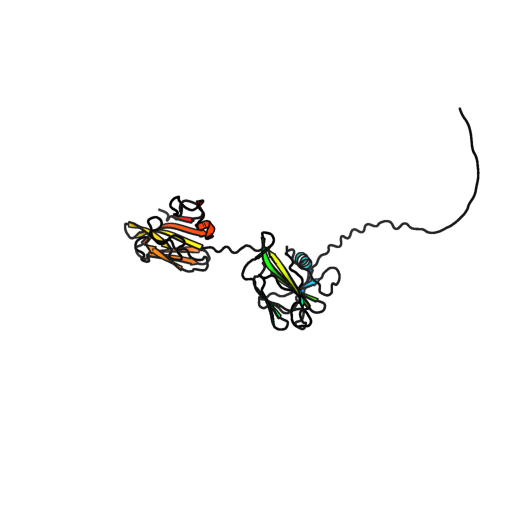M 1402 N N . TYR A 1 185 ? 19.715 -8.733 -31.258 1.00 95.75 185 TYR A N 1
ATOM 1403 C CA . TYR A 1 185 ? 20.040 -8.914 -32.665 1.00 95.75 185 TYR A CA 1
ATOM 1404 C C . TYR A 1 185 ? 18.755 -8.967 -33.491 1.00 95.75 185 TYR A C 1
ATOM 1406 O O . TYR A 1 185 ? 17.902 -9.809 -33.217 1.00 95.75 185 TYR A O 1
ATOM 1414 N N . ASP A 1 186 ? 18.633 -8.097 -34.495 1.00 92.44 186 ASP A N 1
ATOM 1415 C CA . ASP A 1 186 ? 17.617 -8.173 -35.559 1.00 92.44 186 ASP A CA 1
ATOM 1416 C C . ASP A 1 186 ? 18.267 -8.806 -36.799 1.00 92.44 186 ASP A C 1
ATOM 1418 O O . ASP A 1 186 ? 18.835 -8.123 -37.661 1.00 92.44 186 ASP A O 1
ATOM 1422 N N . GLY A 1 187 ? 18.331 -10.138 -36.807 1.00 88.62 187 GLY A N 1
ATOM 1423 C CA . GLY A 1 187 ? 19.206 -10.879 -37.716 1.00 88.62 187 GLY A CA 1
ATOM 1424 C C . GLY A 1 187 ? 20.688 -10.669 -37.382 1.00 88.62 187 GLY A C 1
ATOM 1425 O O . GLY A 1 187 ? 21.176 -11.200 -36.390 1.00 88.62 187 GLY A O 1
ATOM 1426 N N . ASP A 1 188 ? 21.406 -9.898 -38.204 1.00 86.38 188 ASP A N 1
ATOM 1427 C CA . ASP A 1 188 ? 22.868 -9.726 -38.095 1.00 86.38 188 ASP A CA 1
ATOM 1428 C C . ASP A 1 188 ? 23.300 -8.469 -37.317 1.00 86.38 188 ASP A C 1
ATOM 1430 O O . ASP A 1 188 ? 24.484 -8.289 -37.022 1.00 86.38 188 ASP A O 1
ATOM 1434 N N . TRP A 1 189 ? 22.368 -7.563 -37.007 1.00 92.50 189 TRP A N 1
ATOM 1435 C CA . TRP A 1 189 ? 22.697 -6.260 -36.426 1.00 92.50 189 TRP A CA 1
ATOM 1436 C C . TRP A 1 189 ? 22.331 -6.199 -34.953 1.00 92.50 189 TRP A C 1
ATOM 1438 O O . TRP A 1 189 ? 21.168 -6.370 -34.591 1.00 92.50 189 TRP A O 1
ATOM 1448 N N . LEU A 1 190 ? 23.319 -5.879 -34.116 1.00 94.56 190 LEU A N 1
ATOM 1449 C CA . LEU A 1 190 ? 23.078 -5.521 -32.725 1.00 94.56 190 LEU A CA 1
ATOM 1450 C C . LEU A 1 190 ? 22.453 -4.122 -32.663 1.00 94.56 190 LEU A C 1
ATOM 1452 O O . LEU A 1 190 ? 23.060 -3.139 -33.096 1.00 94.56 190 LEU A O 1
ATOM 1456 N N . THR A 1 191 ? 21.252 -4.035 -32.106 1.00 93.75 191 THR A N 1
ATOM 1457 C CA . THR A 1 191 ? 20.507 -2.788 -31.901 1.00 93.75 191 THR A CA 1
ATOM 1458 C C . THR A 1 191 ? 19.858 -2.785 -30.512 1.00 93.75 191 THR A C 1
ATOM 1460 O O . THR A 1 191 ? 20.097 -3.690 -29.708 1.00 93.75 191 THR A O 1
ATOM 1463 N N . ASN A 1 192 ? 19.082 -1.745 -30.190 1.00 94.25 192 ASN A N 1
ATOM 1464 C CA . ASN A 1 192 ? 18.407 -1.631 -28.904 1.00 94.25 192 ASN A CA 1
ATOM 1465 C C . ASN A 1 192 ? 16.949 -1.160 -28.996 1.00 94.25 192 ASN A C 1
ATOM 1467 O O . ASN A 1 192 ? 16.503 -0.566 -29.984 1.00 94.25 192 ASN A O 1
ATOM 1471 N N . ALA A 1 193 ? 16.207 -1.469 -27.939 1.00 95.06 193 ALA A N 1
ATOM 1472 C CA . ALA A 1 193 ? 14.833 -1.070 -27.717 1.00 95.06 193 ALA A CA 1
ATOM 1473 C C . ALA A 1 193 ? 14.626 -0.592 -26.283 1.00 95.06 193 ALA A C 1
ATOM 1475 O O . ALA A 1 193 ? 15.366 -0.969 -25.371 1.00 95.06 193 ALA A O 1
ATOM 1476 N N . LEU A 1 194 ? 13.612 0.244 -26.108 1.00 94.81 194 LEU A N 1
ATOM 1477 C CA . LEU A 1 194 ? 13.250 0.863 -24.840 1.00 94.81 194 LEU A CA 1
ATOM 1478 C C . LEU A 1 194 ? 11.791 0.535 -24.523 1.00 94.81 194 LEU A C 1
ATOM 1480 O O . LEU A 1 194 ? 10.978 0.377 -25.440 1.00 94.81 194 LEU A O 1
ATOM 1484 N N . SER A 1 195 ? 11.457 0.438 -23.238 1.00 95.88 195 SER A N 1
ATOM 1485 C CA . SER A 1 195 ? 10.063 0.390 -22.795 1.00 95.88 195 SER A CA 1
ATOM 1486 C C . SER A 1 195 ? 9.320 1.649 -23.231 1.00 95.88 195 SER A C 1
ATOM 1488 O O . SER A 1 195 ? 9.836 2.760 -23.117 1.00 95.88 195 SER A O 1
ATOM 1490 N N . THR A 1 196 ? 8.095 1.486 -23.722 1.00 94.88 196 THR A N 1
ATOM 1491 C CA . THR A 1 196 ? 7.162 2.604 -23.912 1.00 94.88 196 THR A CA 1
ATOM 1492 C C . THR A 1 196 ? 6.541 3.009 -22.579 1.00 94.88 196 THR A C 1
ATOM 1494 O O . THR A 1 196 ? 6.509 2.199 -21.658 1.00 94.88 196 THR A O 1
ATOM 1497 N N . GLY A 1 197 ? 6.002 4.222 -22.472 1.00 93.81 197 GLY A N 1
ATOM 1498 C CA . GLY A 1 197 ? 5.340 4.690 -21.254 1.00 93.81 197 GLY A CA 1
ATOM 1499 C C . GLY A 1 197 ? 5.432 6.202 -21.090 1.00 93.81 197 GLY A C 1
ATOM 1500 O O . GLY A 1 197 ? 5.619 6.938 -22.065 1.00 93.81 197 GLY A O 1
ATOM 1501 N N . ASN A 1 198 ? 5.321 6.658 -19.845 1.00 92.12 198 ASN A N 1
ATOM 1502 C CA . ASN A 1 198 ? 5.504 8.062 -19.502 1.00 92.12 198 ASN A CA 1
ATOM 1503 C C . ASN A 1 198 ? 6.979 8.445 -19.649 1.00 92.12 198 ASN A C 1
ATOM 1505 O O . ASN A 1 198 ? 7.863 7.741 -19.175 1.00 92.12 198 ASN A O 1
ATOM 1509 N N . ASN A 1 199 ? 7.251 9.579 -20.290 1.00 86.44 199 ASN A N 1
ATOM 1510 C CA . ASN A 1 199 ? 8.615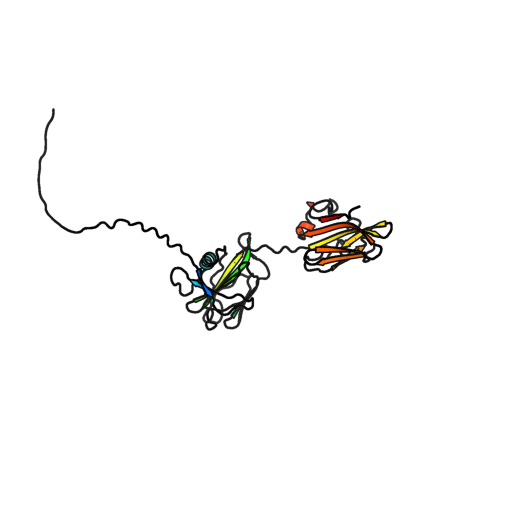 10.070 -20.462 1.00 86.44 199 ASN A CA 1
ATOM 1511 C C . ASN A 1 199 ? 8.919 11.110 -19.391 1.00 86.44 199 ASN A C 1
ATOM 1513 O O . ASN A 1 199 ? 8.346 12.199 -19.404 1.00 86.44 199 ASN A O 1
ATOM 1517 N N . VAL A 1 200 ? 9.838 10.778 -18.489 1.00 84.88 200 VAL A N 1
ATOM 1518 C CA . VAL A 1 200 ? 10.287 11.685 -17.417 1.00 84.88 200 VAL A CA 1
ATOM 1519 C C . VAL A 1 200 ? 11.504 12.521 -17.808 1.00 84.88 200 VAL A C 1
ATOM 1521 O O . VAL A 1 200 ? 11.860 13.475 -17.121 1.00 84.88 200 VAL A O 1
ATOM 1524 N N . PHE A 1 201 ? 12.100 12.224 -18.961 1.00 79.94 201 PHE A N 1
ATOM 1525 C CA . PHE A 1 201 ? 13.177 13.009 -19.551 1.00 79.94 201 PHE A CA 1
ATOM 1526 C C . PHE A 1 201 ? 12.653 13.897 -20.682 1.00 79.94 201 PHE A C 1
ATOM 1528 O O . PHE A 1 201 ? 11.659 13.583 -21.339 1.00 79.94 201 PHE A O 1
ATOM 1535 N N . SER A 1 202 ? 13.318 15.032 -20.913 1.00 68.25 202 SER A N 1
ATOM 1536 C CA . SER A 1 202 ? 12.902 16.024 -21.911 1.00 68.25 202 SER A CA 1
ATOM 1537 C C . SER A 1 202 ? 12.714 15.412 -23.305 1.00 68.25 202 SER A C 1
ATOM 1539 O O . SER A 1 202 ? 13.564 14.651 -23.766 1.00 68.25 202 SER A O 1
ATOM 1541 N N . ALA A 1 203 ? 11.639 15.803 -23.995 1.00 56.56 203 ALA A N 1
ATOM 1542 C CA . ALA A 1 203 ? 11.267 15.268 -25.304 1.00 56.56 203 ALA A CA 1
ATOM 1543 C C . ALA A 1 203 ? 12.382 15.426 -26.363 1.00 56.56 203 ALA A C 1
ATOM 1545 O O . ALA A 1 203 ? 12.828 16.540 -26.645 1.00 56.56 203 ALA A O 1
ATOM 1546 N N . GLY A 1 204 ? 12.799 14.312 -26.979 1.00 63.56 204 GLY A N 1
ATOM 1547 C CA . GLY A 1 204 ? 13.803 14.269 -28.048 1.00 63.56 204 GLY A CA 1
ATOM 1548 C C . GLY A 1 204 ? 14.499 12.908 -28.171 1.00 63.56 204 GLY A C 1
ATOM 1549 O O . GLY A 1 204 ? 14.064 11.928 -27.573 1.00 63.56 204 GLY A O 1
ATOM 1550 N N . ILE A 1 205 ? 15.594 12.865 -28.943 1.00 59.28 205 ILE A N 1
ATOM 1551 C CA . ILE A 1 205 ? 16.568 11.762 -28.899 1.00 59.28 205 ILE A CA 1
ATOM 1552 C C . ILE A 1 205 ? 17.298 11.891 -27.561 1.00 59.28 205 ILE A C 1
ATOM 1554 O O . ILE A 1 205 ? 18.218 12.702 -27.424 1.00 59.28 205 ILE A O 1
ATOM 1558 N N . TRP A 1 206 ? 16.837 11.160 -26.555 1.00 66.81 206 TRP A N 1
ATOM 1559 C CA . TRP A 1 206 ? 17.419 11.183 -25.225 1.00 66.81 206 TRP A CA 1
ATOM 1560 C C . TRP A 1 206 ? 18.517 10.117 -25.153 1.00 66.81 206 TRP A C 1
ATOM 1562 O O . TRP A 1 206 ? 18.325 8.971 -25.546 1.00 66.81 206 TRP A O 1
ATOM 1572 N N . CYS A 1 207 ? 19.719 10.514 -24.729 1.00 75.31 207 CYS A N 1
ATOM 1573 C CA . CYS A 1 207 ? 20.886 9.624 -24.636 1.00 75.31 207 CYS A CA 1
ATOM 1574 C C . CYS A 1 207 ? 21.383 9.020 -25.954 1.00 75.31 207 CYS A C 1
ATOM 1576 O O . CYS A 1 207 ? 21.997 7.955 -25.960 1.00 75.31 207 CYS A O 1
ATOM 1578 N N . GLY A 1 208 ? 21.134 9.704 -27.075 1.00 70.44 208 GLY A N 1
ATOM 1579 C CA . GLY A 1 208 ? 21.453 9.183 -28.409 1.00 70.44 208 GLY A CA 1
ATOM 1580 C C . GLY A 1 208 ? 20.496 8.084 -28.887 1.00 70.44 208 GLY A C 1
ATOM 1581 O O . GLY A 1 208 ? 20.665 7.585 -29.998 1.00 70.44 208 GLY A O 1
ATOM 1582 N N . ASP A 1 209 ? 19.486 7.757 -28.081 1.00 74.31 209 ASP A N 1
ATOM 1583 C CA . ASP A 1 209 ? 18.449 6.763 -28.324 1.00 74.31 209 ASP A CA 1
ATOM 1584 C C . ASP A 1 209 ? 17.058 7.438 -28.315 1.00 74.31 209 ASP A C 1
ATOM 1586 O O . ASP A 1 209 ? 16.927 8.664 -28.271 1.00 74.31 209 ASP A O 1
ATOM 1590 N N . GLY A 1 210 ? 15.999 6.638 -28.415 1.00 77.81 210 GLY A N 1
ATOM 1591 C CA . GLY A 1 210 ? 14.622 7.096 -28.242 1.00 77.81 210 GLY A CA 1
ATOM 1592 C C . GLY A 1 210 ? 14.289 7.469 -26.799 1.00 77.81 210 GLY A C 1
ATOM 1593 O O . GLY A 1 210 ? 15.128 7.346 -25.905 1.00 77.81 210 GLY A O 1
ATOM 1594 N N . PRO A 1 211 ? 13.051 7.911 -26.546 1.00 84.62 211 PRO A N 1
ATOM 1595 C CA . PRO A 1 211 ? 12.608 8.187 -25.194 1.00 84.62 211 PRO A CA 1
ATOM 1596 C C . PRO A 1 211 ? 12.412 6.869 -24.424 1.00 84.62 211 PRO A C 1
ATOM 1598 O O . PRO A 1 211 ? 11.829 5.918 -24.945 1.00 84.62 211 PRO A O 1
ATOM 1601 N N . LEU A 1 212 ? 12.926 6.810 -23.193 1.00 90.88 212 LEU A N 1
ATOM 1602 C CA . LEU A 1 212 ? 12.713 5.691 -22.275 1.00 90.88 212 LEU A CA 1
ATOM 1603 C C . LEU A 1 212 ? 11.436 5.943 -21.476 1.00 90.88 212 LEU A C 1
ATOM 1605 O O . LEU A 1 212 ? 11.386 6.865 -20.660 1.00 90.88 212 LEU A O 1
ATOM 1609 N N . GLY A 1 213 ? 10.431 5.112 -21.716 1.00 93.19 213 GLY A N 1
ATOM 1610 C CA . GLY A 1 213 ? 9.164 5.165 -21.011 1.00 93.19 213 GLY A CA 1
ATOM 1611 C C . GLY A 1 213 ? 9.211 4.403 -19.691 1.00 93.19 213 GLY A C 1
ATOM 1612 O O . GLY A 1 213 ? 9.709 3.276 -19.633 1.00 93.19 213 GLY A O 1
ATOM 1613 N N . ILE A 1 214 ? 8.647 5.019 -18.656 1.00 95.12 214 ILE A N 1
ATOM 1614 C CA . ILE A 1 214 ? 8.406 4.420 -17.342 1.00 95.12 214 ILE A CA 1
ATOM 1615 C C . ILE A 1 214 ? 6.922 4.046 -17.199 1.00 95.12 214 ILE A C 1
ATOM 1617 O O . ILE A 1 214 ? 6.054 4.698 -17.793 1.00 95.12 214 ILE A O 1
ATOM 1621 N N . ASN A 1 215 ? 6.625 3.018 -16.407 1.00 96.19 215 ASN A N 1
ATOM 1622 C CA . ASN A 1 215 ? 5.260 2.565 -16.110 1.00 96.19 215 ASN A CA 1
ATOM 1623 C C . ASN A 1 215 ? 5.137 2.234 -14.620 1.00 96.19 215 ASN A C 1
ATOM 1625 O O . ASN A 1 215 ? 6.135 1.844 -14.023 1.00 96.19 215 ASN A O 1
ATOM 1629 N N . SER A 1 216 ? 3.943 2.360 -14.039 1.00 93.44 216 SER A N 1
ATOM 1630 C CA . SER A 1 216 ? 3.677 1.932 -12.658 1.00 93.44 216 SER A CA 1
ATOM 1631 C C . SER A 1 216 ? 3.885 0.426 -12.503 1.00 93.44 216 SER A C 1
ATOM 1633 O O . SER A 1 216 ? 3.537 -0.338 -13.404 1.00 93.44 216 SER A O 1
ATOM 1635 N N . TYR A 1 217 ? 4.449 -0.000 -11.379 1.00 91.00 217 TYR A N 1
ATOM 1636 C CA . TYR A 1 217 ? 4.716 -1.397 -11.052 1.00 91.00 217 TYR A CA 1
ATOM 1637 C C . TYR A 1 217 ? 4.103 -1.737 -9.683 1.00 91.00 217 TYR A C 1
ATOM 1639 O O . TYR A 1 217 ? 4.280 -0.952 -8.758 1.00 91.00 217 TYR A O 1
ATOM 1647 N N . PRO A 1 218 ? 3.442 -2.900 -9.514 1.00 86.19 218 PRO A N 1
ATOM 1648 C CA . PRO A 1 218 ? 3.275 -3.997 -10.474 1.00 86.19 218 PRO A CA 1
ATOM 1649 C C . PRO A 1 218 ? 2.014 -3.897 -11.352 1.00 86.19 218 PRO A C 1
ATOM 1651 O O . PRO A 1 218 ? 1.718 -4.844 -12.074 1.00 86.19 218 PRO A O 1
ATOM 1654 N N . ASP A 1 219 ? 1.292 -2.774 -11.327 1.00 86.12 219 ASP A N 1
ATOM 1655 C CA . ASP A 1 219 ? -0.044 -2.612 -11.940 1.00 86.12 219 ASP A CA 1
ATOM 1656 C C . ASP A 1 219 ? -0.114 -2.769 -13.473 1.00 86.12 219 ASP A C 1
ATOM 1658 O O . ASP A 1 219 ? -1.197 -2.723 -14.064 1.00 86.12 219 ASP A O 1
ATOM 1662 N N . VAL A 1 220 ? 1.027 -2.923 -14.146 1.00 89.81 220 VAL A N 1
ATOM 1663 C CA . VAL A 1 220 ? 1.116 -3.076 -15.599 1.00 89.81 220 VAL A CA 1
ATOM 1664 C C . VAL A 1 220 ? 1.479 -4.508 -15.994 1.00 89.81 220 VAL A C 1
ATOM 1666 O O . VAL A 1 220 ? 2.594 -4.970 -15.778 1.00 89.81 220 VAL A O 1
ATOM 1669 N N . ASP A 1 221 ? 0.563 -5.194 -16.677 1.00 93.81 221 ASP A N 1
ATOM 1670 C CA . ASP A 1 221 ? 0.796 -6.577 -17.123 1.00 93.81 221 ASP A CA 1
ATOM 1671 C C . ASP A 1 221 ? 1.768 -6.668 -18.310 1.00 93.81 221 ASP A C 1
ATOM 1673 O O . ASP A 1 221 ? 2.506 -7.642 -18.476 1.00 93.81 221 ASP A O 1
ATOM 1677 N N . THR A 1 222 ? 1.725 -5.697 -19.226 1.00 96.38 222 THR A N 1
ATOM 1678 C CA . THR A 1 222 ? 2.490 -5.744 -20.480 1.00 96.38 222 THR A CA 1
ATOM 1679 C C . THR A 1 222 ? 2.910 -4.354 -20.930 1.00 96.38 222 THR A C 1
ATOM 1681 O O . THR A 1 222 ? 2.076 -3.471 -21.119 1.00 96.38 222 THR A O 1
ATOM 1684 N N . ILE A 1 223 ? 4.208 -4.186 -21.180 1.00 97.88 223 ILE A N 1
ATOM 1685 C CA . ILE A 1 223 ? 4.811 -2.934 -21.638 1.00 97.88 223 ILE A CA 1
ATOM 1686 C C . ILE A 1 223 ? 5.440 -3.169 -23.013 1.00 97.88 223 ILE A C 1
ATOM 1688 O O . ILE A 1 223 ? 6.393 -3.944 -23.119 1.00 97.88 223 ILE A O 1
ATOM 1692 N N . PRO A 1 224 ? 4.960 -2.509 -24.078 1.00 97.81 224 PRO A N 1
ATOM 1693 C CA . PRO A 1 224 ? 5.600 -2.579 -25.384 1.00 97.81 224 PRO A CA 1
ATOM 1694 C C . PRO A 1 224 ? 7.077 -2.160 -25.341 1.00 97.81 224 PRO A C 1
ATOM 1696 O O . PRO A 1 224 ? 7.458 -1.203 -24.666 1.00 97.81 224 PRO A O 1
ATOM 1699 N N . LEU A 1 225 ? 7.908 -2.870 -26.104 1.00 97.12 225 LEU A N 1
ATOM 1700 C CA . LEU A 1 225 ? 9.286 -2.484 -26.394 1.00 97.12 225 LEU A CA 1
ATOM 1701 C C . LEU A 1 225 ? 9.347 -1.915 -27.809 1.00 97.12 225 LEU A C 1
ATOM 1703 O O . LEU A 1 225 ? 8.912 -2.565 -28.764 1.00 97.12 225 LEU A O 1
ATOM 1707 N N . GLU A 1 226 ? 9.913 -0.722 -27.960 1.00 95.62 226 GLU A N 1
ATOM 1708 C CA . GLU A 1 226 ? 10.076 -0.065 -29.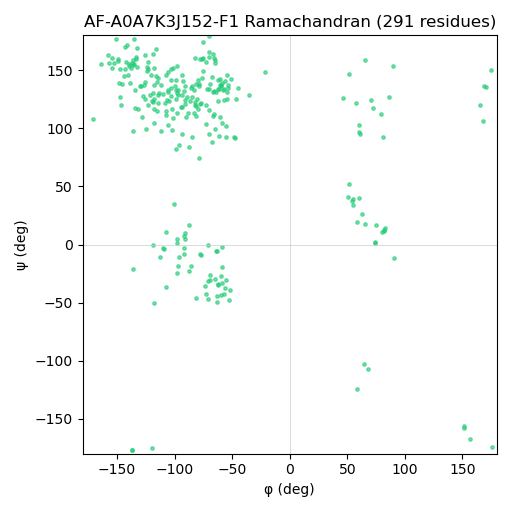256 1.00 95.62 226 GLU A CA 1
ATOM 1709 C C . GLU A 1 226 ? 11.545 0.104 -29.623 1.00 95.62 226 GLU A C 1
ATOM 1711 O O . GLU A 1 226 ? 12.375 0.475 -28.792 1.00 95.62 226 GLU A O 1
ATOM 1716 N N . HIS A 1 227 ? 11.865 -0.125 -30.899 1.00 94.00 227 HIS A N 1
ATOM 1717 C CA . HIS A 1 227 ? 13.187 0.165 -31.442 1.00 94.00 227 HIS A CA 1
ATOM 1718 C C . HIS A 1 227 ? 13.555 1.627 -31.170 1.00 94.00 227 HIS A C 1
ATOM 1720 O O . HIS A 1 227 ? 12.858 2.536 -31.624 1.00 94.00 227 HIS A O 1
ATOM 1726 N N . SER A 1 228 ? 14.706 1.865 -30.539 1.00 89.12 228 SER A N 1
ATOM 1727 C CA . SER A 1 228 ? 15.034 3.170 -29.953 1.00 89.12 228 SER A CA 1
ATOM 1728 C C . SER A 1 228 ? 14.986 4.337 -30.946 1.00 89.12 228 SER A C 1
ATOM 1730 O O . SER A 1 228 ? 14.432 5.382 -30.642 1.00 89.12 228 SER A O 1
ATOM 1732 N N . THR A 1 229 ? 15.500 4.166 -32.164 1.00 86.81 229 THR A N 1
ATOM 1733 C CA . THR A 1 229 ? 15.527 5.251 -33.168 1.00 86.81 229 THR A CA 1
ATOM 1734 C C . THR A 1 229 ? 14.386 5.243 -34.183 1.00 86.81 229 THR A C 1
ATOM 1736 O O . THR A 1 229 ? 14.171 6.243 -34.867 1.00 86.81 229 THR A O 1
ATOM 1739 N N . ARG A 1 230 ? 13.690 4.114 -34.354 1.00 88.88 230 ARG A N 1
ATOM 1740 C CA . ARG A 1 230 ? 12.684 3.936 -35.417 1.00 88.88 230 ARG A CA 1
ATOM 1741 C C . ARG A 1 230 ? 11.258 3.808 -34.886 1.00 88.88 230 ARG A C 1
ATOM 1743 O O . ARG A 1 230 ? 10.340 3.869 -35.697 1.00 88.88 230 ARG A O 1
ATOM 1750 N N . HIS A 1 231 ? 11.085 3.646 -33.574 1.00 88.88 231 HIS A N 1
ATOM 1751 C CA . HIS A 1 231 ? 9.793 3.647 -32.881 1.00 88.88 231 HIS A CA 1
ATOM 1752 C C . HIS A 1 231 ? 8.778 2.645 -33.453 1.00 88.88 231 HIS A C 1
ATOM 1754 O O . HIS A 1 231 ? 7.591 2.933 -33.567 1.00 88.88 231 HIS A O 1
ATOM 1760 N N . TYR A 1 232 ? 9.249 1.469 -33.876 1.00 93.19 232 TYR A N 1
ATOM 1761 C CA . TYR A 1 232 ? 8.375 0.339 -34.186 1.00 93.19 232 TYR A CA 1
ATOM 1762 C C . TYR A 1 232 ? 8.490 -0.703 -33.078 1.00 93.19 232 TYR A C 1
ATOM 1764 O O . TYR A 1 232 ? 9.550 -0.851 -32.467 1.00 93.19 232 TYR A O 1
ATOM 1772 N N . ASN A 1 233 ? 7.399 -1.422 -32.827 1.00 96.44 233 ASN A N 1
ATOM 1773 C CA . ASN A 1 233 ? 7.349 -2.452 -31.802 1.00 96.44 233 ASN A CA 1
ATOM 1774 C C . ASN A 1 233 ? 8.262 -3.641 -32.154 1.00 96.44 233 ASN A C 1
ATOM 1776 O O . ASN A 1 233 ? 8.202 -4.173 -33.264 1.00 96.44 233 ASN A O 1
ATOM 1780 N N . VAL A 1 234 ? 9.076 -4.070 -31.191 1.00 96.38 234 VAL A N 1
ATOM 1781 C CA . VAL A 1 234 ? 10.020 -5.196 -31.324 1.00 96.38 234 VAL A CA 1
ATOM 1782 C C . VAL A 1 234 ? 9.722 -6.331 -30.344 1.00 96.38 234 VAL A C 1
ATOM 1784 O O . VAL A 1 234 ? 10.433 -7.333 -30.327 1.00 96.38 234 VAL A O 1
ATOM 1787 N N . GLY A 1 235 ? 8.694 -6.171 -29.512 1.00 97.31 235 GLY A N 1
ATOM 1788 C CA . GLY A 1 235 ? 8.359 -7.092 -28.438 1.00 97.31 235 GLY A CA 1
ATOM 1789 C C . GLY A 1 235 ? 7.657 -6.400 -27.274 1.00 97.31 235 GLY A C 1
ATOM 1790 O O . GLY A 1 235 ? 7.084 -5.314 -27.425 1.00 97.31 235 GLY A O 1
ATOM 1791 N N . ALA A 1 236 ? 7.728 -7.025 -26.103 1.00 97.81 236 ALA A N 1
ATOM 1792 C CA . ALA A 1 236 ? 7.183 -6.506 -24.858 1.00 97.81 236 ALA A CA 1
ATOM 1793 C C . ALA A 1 236 ? 7.933 -7.030 -23.621 1.00 97.81 236 ALA A C 1
ATOM 1795 O O . ALA A 1 236 ? 8.530 -8.110 -23.644 1.00 97.81 236 ALA A O 1
ATOM 1796 N N . LEU A 1 237 ? 7.851 -6.267 -22.533 1.00 96.75 237 LEU A N 1
ATOM 1797 C CA . LEU A 1 237 ? 8.022 -6.758 -21.168 1.00 96.75 237 LEU A CA 1
ATOM 1798 C C . LEU A 1 237 ? 6.671 -7.279 -20.685 1.00 96.75 237 LEU A C 1
ATOM 1800 O O . LEU A 1 237 ? 5.659 -6.606 -20.868 1.00 96.75 237 LEU A O 1
ATOM 1804 N N . ILE A 1 238 ? 6.657 -8.450 -20.067 1.00 96.25 238 ILE A N 1
ATOM 1805 C CA . ILE A 1 238 ? 5.471 -9.065 -19.474 1.00 96.25 238 ILE A CA 1
ATOM 1806 C C . ILE A 1 238 ? 5.752 -9.222 -17.985 1.00 96.25 238 ILE A C 1
ATOM 1808 O O . ILE A 1 238 ? 6.747 -9.852 -17.622 1.00 96.25 238 ILE A O 1
ATOM 1812 N N . VAL A 1 239 ? 4.906 -8.641 -17.141 1.00 93.06 239 VAL A N 1
ATOM 1813 C CA . VAL A 1 239 ? 5.018 -8.719 -15.682 1.00 93.06 239 VAL A CA 1
ATOM 1814 C C . VAL A 1 239 ? 3.954 -9.691 -15.189 1.00 93.06 239 VAL A C 1
ATOM 1816 O O . VAL A 1 239 ? 2.777 -9.562 -15.511 1.00 93.06 239 VAL A O 1
ATOM 1819 N N . THR A 1 240 ? 4.357 -10.727 -14.460 1.00 91.00 240 THR A N 1
ATOM 1820 C CA . THR A 1 240 ? 3.420 -11.709 -13.897 1.00 91.00 240 THR A CA 1
ATOM 1821 C C . THR A 1 240 ? 3.957 -12.199 -12.566 1.00 91.00 240 THR A C 1
ATOM 1823 O O . THR A 1 240 ? 5.057 -12.743 -12.522 1.00 91.00 240 THR A O 1
ATOM 1826 N N . ASP A 1 241 ? 3.204 -11.992 -11.485 1.00 84.94 241 ASP A N 1
ATOM 1827 C CA . ASP A 1 241 ? 3.584 -12.395 -10.122 1.00 84.94 241 ASP A CA 1
ATOM 1828 C C . ASP A 1 241 ? 4.998 -11.917 -9.721 1.00 84.94 241 ASP A C 1
ATOM 1830 O O . ASP A 1 241 ? 5.797 -12.660 -9.152 1.00 84.94 241 ASP A O 1
ATOM 1834 N N . GLY A 1 242 ? 5.344 -10.678 -10.092 1.00 81.56 242 GLY A N 1
ATOM 1835 C CA . GLY A 1 242 ? 6.666 -10.080 -9.856 1.00 81.56 242 GLY A CA 1
ATOM 1836 C C . GLY A 1 242 ? 7.794 -10.608 -10.755 1.00 81.56 242 GLY A C 1
ATOM 1837 O O . GLY A 1 242 ? 8.938 -10.173 -10.640 1.00 81.56 242 GLY A O 1
ATOM 1838 N N . ILE A 1 243 ? 7.498 -11.528 -11.676 1.00 86.94 243 ILE A N 1
ATOM 1839 C CA . ILE A 1 243 ? 8.447 -12.027 -12.672 1.00 86.94 243 ILE A CA 1
ATOM 1840 C C . ILE A 1 243 ? 8.347 -11.160 -13.925 1.00 86.94 243 ILE A C 1
ATOM 1842 O O . ILE A 1 243 ? 7.299 -11.096 -14.567 1.00 86.94 243 ILE A O 1
ATOM 1846 N N . VAL A 1 244 ? 9.464 -10.540 -14.311 1.00 91.81 244 VAL A N 1
ATOM 1847 C CA . VAL A 1 244 ? 9.574 -9.788 -15.567 1.00 91.81 244 VAL A CA 1
ATOM 1848 C C . VAL A 1 244 ? 10.124 -10.693 -16.667 1.00 91.81 244 VAL A C 1
ATOM 1850 O O . VAL A 1 244 ? 11.250 -11.183 -16.590 1.00 91.81 244 VAL A O 1
ATOM 1853 N N . THR A 1 245 ? 9.334 -10.893 -17.719 1.00 94.12 245 THR A N 1
ATOM 1854 C CA . THR A 1 245 ? 9.698 -11.671 -18.907 1.00 94.12 245 THR A CA 1
ATOM 1855 C C . THR A 1 245 ? 9.867 -10.750 -20.108 1.00 94.12 245 THR A C 1
ATOM 1857 O O . THR A 1 245 ? 8.976 -9.969 -20.429 1.00 94.12 245 THR A O 1
ATOM 1860 N N . ILE A 1 246 ? 10.989 -10.866 -20.818 1.00 95.88 246 ILE A N 1
ATOM 1861 C CA . ILE A 1 246 ? 11.219 -10.152 -22.079 1.00 95.88 246 ILE A CA 1
ATOM 1862 C C . ILE A 1 246 ? 10.828 -11.073 -23.234 1.00 95.88 246 ILE A C 1
ATOM 1864 O O . ILE A 1 246 ? 11.438 -12.125 -23.424 1.00 95.88 246 ILE A O 1
ATOM 1868 N N . SER A 1 247 ? 9.836 -10.666 -24.025 1.00 96.25 247 SER A N 1
ATOM 1869 C CA . SER A 1 247 ? 9.401 -11.382 -25.225 1.00 96.25 247 SER A CA 1
ATOM 1870 C C . SER A 1 247 ? 9.665 -10.525 -26.456 1.00 96.25 247 SER A C 1
ATOM 1872 O O . SER A 1 247 ? 9.045 -9.478 -26.619 1.00 96.25 247 SER A O 1
ATOM 1874 N N . LEU A 1 248 ? 10.564 -10.967 -27.334 1.00 96.44 248 LEU A N 1
ATOM 1875 C CA . LEU A 1 248 ? 10.874 -10.277 -28.588 1.00 96.44 248 LEU A CA 1
ATOM 1876 C C . LEU A 1 248 ? 10.118 -10.898 -29.770 1.00 96.44 248 LEU A C 1
ATOM 1878 O O . LEU A 1 248 ? 9.769 -12.079 -29.749 1.00 96.44 248 LEU A O 1
ATOM 1882 N N . ASN A 1 249 ? 9.866 -10.091 -30.801 1.00 96.88 249 ASN A N 1
ATOM 1883 C CA . ASN A 1 249 ? 9.211 -10.526 -32.035 1.00 96.88 249 ASN A CA 1
ATOM 1884 C C . ASN A 1 249 ? 10.070 -11.551 -32.799 1.00 96.88 249 ASN A C 1
ATOM 1886 O O . ASN A 1 249 ? 11.286 -11.632 -32.625 1.00 96.88 249 ASN A O 1
ATOM 1890 N N . GLU A 1 250 ? 9.438 -12.334 -33.678 1.00 94.50 250 GLU A N 1
ATOM 1891 C CA . GLU A 1 250 ? 10.143 -13.309 -34.518 1.00 94.50 250 GLU A CA 1
ATOM 1892 C C . GLU A 1 250 ? 11.293 -12.648 -35.301 1.00 94.50 250 GLU A C 1
ATOM 1894 O O . GLU A 1 250 ? 11.132 -11.571 -35.873 1.00 94.50 250 GLU A O 1
ATOM 1899 N N . GLY A 1 251 ? 12.461 -13.297 -35.314 1.00 92.81 251 GLY A N 1
ATOM 1900 C CA . GLY A 1 251 ? 13.683 -12.768 -35.932 1.00 92.81 251 GLY A CA 1
ATOM 1901 C C . GLY A 1 251 ? 14.566 -11.938 -34.994 1.00 92.81 251 GLY A C 1
ATOM 1902 O O . GLY A 1 251 ? 15.727 -11.699 -35.325 1.00 92.81 251 GLY A O 1
ATOM 1903 N N . CYS A 1 252 ? 14.069 -11.572 -33.808 1.00 94.81 252 CYS A N 1
ATOM 1904 C CA . CYS A 1 252 ? 14.841 -10.874 -32.785 1.00 94.81 252 CYS A CA 1
ATOM 1905 C C . CYS A 1 252 ? 15.401 -11.854 -31.741 1.00 94.81 252 CYS A C 1
ATOM 1907 O O . CYS A 1 252 ? 14.676 -12.697 -31.215 1.00 94.81 252 CYS A O 1
ATOM 1909 N N . THR A 1 253 ? 16.685 -11.723 -31.401 1.00 94.31 253 THR A N 1
ATOM 1910 C CA . THR A 1 253 ? 17.334 -12.522 -30.344 1.00 94.31 253 THR A CA 1
ATOM 1911 C C . THR A 1 253 ? 17.869 -11.612 -29.251 1.00 94.31 253 THR A C 1
ATOM 1913 O O . THR A 1 253 ? 18.667 -10.720 -29.531 1.00 94.31 253 THR A O 1
ATOM 1916 N N . LEU A 1 254 ? 17.442 -11.838 -28.007 1.00 94.81 254 LEU A N 1
ATOM 1917 C CA . LEU A 1 254 ? 17.913 -11.083 -26.847 1.00 94.81 254 LEU A CA 1
ATOM 1918 C C . LEU A 1 254 ? 19.429 -11.260 -26.675 1.00 94.81 254 LEU A C 1
ATOM 1920 O O . LEU A 1 254 ? 19.930 -12.373 -26.802 1.00 94.81 254 LEU A O 1
ATOM 1924 N N . TYR A 1 255 ? 20.136 -10.172 -26.378 1.00 94.38 255 TYR A N 1
ATOM 1925 C CA . TYR A 1 255 ? 21.574 -10.181 -26.096 1.00 94.38 255 TYR A CA 1
ATOM 1926 C C . TYR A 1 255 ? 21.873 -9.691 -24.674 1.00 94.38 255 TYR A C 1
ATOM 1928 O O . TYR A 1 255 ? 22.571 -10.353 -23.907 1.00 94.38 255 TYR A O 1
ATOM 1936 N N . ASP A 1 256 ? 21.320 -8.536 -24.306 1.00 93.94 256 ASP A N 1
ATOM 1937 C CA . ASP A 1 256 ? 21.501 -7.926 -22.986 1.00 93.94 256 ASP A CA 1
ATOM 1938 C C . ASP A 1 256 ? 20.228 -7.164 -22.615 1.00 93.94 256 ASP A C 1
ATOM 1940 O O . ASP A 1 256 ? 19.523 -6.660 -23.490 1.00 93.94 256 ASP A O 1
ATOM 1944 N N . ALA A 1 257 ? 19.926 -7.047 -21.333 1.00 94.19 257 ALA A N 1
ATOM 1945 C CA . ALA A 1 257 ? 18.814 -6.245 -20.854 1.00 94.19 257 ALA A CA 1
ATOM 1946 C C . ALA A 1 257 ? 19.156 -5.578 -19.531 1.00 94.19 257 ALA A C 1
ATOM 1948 O O . ALA A 1 257 ? 19.823 -6.153 -18.677 1.00 94.19 257 ALA A O 1
ATOM 1949 N N . TYR A 1 258 ? 18.645 -4.369 -19.369 1.00 94.50 258 TYR A N 1
ATOM 1950 C CA . TYR A 1 258 ? 18.728 -3.578 -18.158 1.00 94.50 258 TYR A CA 1
ATOM 1951 C C . TYR A 1 258 ? 17.307 -3.243 -17.744 1.00 94.50 258 TYR A C 1
ATOM 1953 O O . TYR A 1 258 ? 16.580 -2.622 -18.522 1.00 94.50 258 TYR A O 1
ATOM 1961 N N . ILE A 1 259 ? 16.919 -3.673 -16.551 1.00 94.69 259 ILE A N 1
ATOM 1962 C CA . ILE A 1 259 ? 15.591 -3.447 -15.984 1.00 94.69 259 ILE A CA 1
ATOM 1963 C C . ILE A 1 259 ? 15.768 -2.631 -14.708 1.00 94.69 259 ILE A C 1
ATOM 1965 O O . ILE A 1 259 ? 16.594 -2.972 -13.865 1.00 94.69 259 ILE A O 1
ATOM 1969 N N . PHE A 1 260 ? 15.001 -1.556 -14.592 1.00 94.81 260 PHE A N 1
ATOM 1970 C CA . PHE A 1 260 ? 14.865 -0.778 -13.371 1.00 94.81 260 PHE A CA 1
ATOM 1971 C C . PHE A 1 260 ? 13.505 -1.087 -12.755 1.00 94.81 260 PHE A C 1
ATOM 1973 O O . PHE A 1 260 ? 12.505 -1.045 -13.474 1.00 94.81 260 PHE A O 1
ATOM 1980 N N . ILE A 1 261 ? 13.489 -1.390 -11.459 1.00 93.69 261 ILE A N 1
ATOM 1981 C CA . ILE A 1 261 ? 12.295 -1.404 -10.612 1.00 93.69 261 ILE A CA 1
ATOM 1982 C C . ILE A 1 261 ? 12.687 -0.678 -9.329 1.00 93.69 261 ILE A C 1
ATOM 1984 O O . ILE A 1 261 ? 13.594 -1.135 -8.642 1.00 93.69 261 ILE A O 1
ATOM 1988 N N . GLY A 1 262 ? 12.038 0.443 -9.044 1.00 92.50 262 GLY A N 1
ATOM 1989 C CA . GLY A 1 262 ? 12.376 1.320 -7.922 1.00 92.50 262 GLY A CA 1
ATOM 1990 C C . GLY A 1 262 ? 11.502 2.568 -7.935 1.00 92.50 262 GLY A C 1
ATOM 1991 O O . GLY A 1 262 ? 10.594 2.678 -8.763 1.00 92.50 262 GLY A O 1
ATOM 1992 N N . THR A 1 263 ? 11.770 3.524 -7.052 1.00 92.94 263 THR A N 1
ATOM 1993 C CA . THR A 1 263 ? 11.000 4.777 -7.008 1.00 92.94 263 THR A CA 1
ATOM 1994 C C . THR A 1 263 ? 11.400 5.730 -8.136 1.00 92.94 263 THR A C 1
ATOM 1996 O O . THR A 1 263 ? 12.494 5.654 -8.706 1.00 92.94 263 THR A O 1
ATOM 1999 N N . LEU A 1 264 ? 10.528 6.690 -8.460 1.00 92.06 264 LEU A N 1
ATOM 2000 C CA . LEU A 1 264 ? 10.876 7.753 -9.409 1.00 92.06 264 LEU A CA 1
ATOM 2001 C C . LEU A 1 264 ? 12.047 8.620 -8.911 1.00 92.06 264 LEU A C 1
ATOM 2003 O O . LEU A 1 264 ? 12.850 9.084 -9.721 1.00 92.06 264 LEU A O 1
ATOM 2007 N N . GLU A 1 265 ? 12.145 8.843 -7.600 1.00 91.06 265 GLU A N 1
ATOM 2008 C CA . GLU A 1 265 ? 13.255 9.588 -7.000 1.00 91.06 265 GLU A CA 1
ATOM 2009 C C . GLU A 1 265 ? 14.584 8.867 -7.227 1.00 91.06 265 GLU A C 1
ATOM 2011 O O . GLU A 1 265 ? 15.527 9.466 -7.745 1.00 91.06 265 GLU A O 1
ATOM 2016 N N . GLU A 1 266 ? 14.632 7.566 -6.934 1.00 91.62 266 GLU A N 1
ATOM 2017 C CA . GLU A 1 266 ? 15.809 6.735 -7.166 1.00 91.62 266 GLU A CA 1
ATOM 2018 C C . GLU A 1 266 ? 16.196 6.713 -8.651 1.00 91.62 266 GLU A C 1
ATOM 2020 O O . GLU A 1 266 ? 17.363 6.897 -9.004 1.00 91.62 266 GLU A O 1
ATOM 2025 N N . PHE A 1 267 ? 15.219 6.572 -9.549 1.00 90.69 267 PHE A N 1
ATOM 2026 C CA . PHE A 1 267 ? 15.456 6.575 -10.993 1.00 90.69 267 PHE A CA 1
ATOM 2027 C C . PHE A 1 267 ? 16.118 7.866 -11.505 1.00 90.69 267 PHE A C 1
ATOM 2029 O O . PHE A 1 267 ? 16.894 7.839 -12.465 1.00 90.69 267 PHE A O 1
ATOM 2036 N N . LEU A 1 268 ? 15.803 9.002 -10.877 1.00 89.94 268 LEU A N 1
ATOM 2037 C CA . LEU A 1 268 ? 16.303 10.329 -11.243 1.00 89.94 268 LEU A CA 1
ATOM 2038 C C . LEU A 1 268 ? 17.491 10.791 -10.384 1.00 89.94 268 LEU A C 1
ATOM 2040 O O . LEU A 1 268 ? 17.988 11.905 -10.591 1.00 89.94 268 LEU A O 1
ATOM 2044 N N . ALA A 1 269 ? 17.957 9.962 -9.447 1.00 90.06 269 ALA A N 1
ATOM 2045 C CA . ALA A 1 269 ? 19.044 10.308 -8.544 1.00 90.06 269 ALA A CA 1
ATOM 2046 C C . ALA A 1 269 ? 20.343 10.603 -9.330 1.00 90.06 269 ALA A C 1
ATOM 2048 O O . ALA A 1 269 ? 20.703 9.839 -10.232 1.00 90.06 269 ALA A O 1
ATOM 2049 N N . PRO A 1 270 ? 21.078 11.693 -9.025 1.00 87.88 270 PRO A N 1
ATOM 2050 C CA . PRO A 1 270 ? 22.281 12.080 -9.768 1.00 87.88 270 PRO A CA 1
ATOM 2051 C C . PRO A 1 270 ? 23.364 10.997 -9.864 1.00 87.88 270 PRO A C 1
ATOM 2053 O O . PRO A 1 270 ? 24.105 10.968 -10.840 1.00 87.88 270 PRO A O 1
ATOM 2056 N N . GLU A 1 271 ? 23.472 10.123 -8.867 1.00 87.88 271 GLU A N 1
ATOM 2057 C CA . GLU A 1 271 ? 24.373 8.968 -8.826 1.00 87.88 271 GLU A CA 1
ATOM 2058 C C . GLU A 1 271 ? 23.997 7.859 -9.818 1.00 87.88 271 GLU A C 1
ATOM 2060 O O . GLU A 1 271 ? 24.881 7.143 -10.289 1.00 87.88 271 GLU A O 1
ATOM 2065 N N . ASN A 1 272 ? 22.717 7.771 -10.185 1.00 87.19 272 ASN A N 1
ATOM 2066 C CA . ASN A 1 272 ? 22.172 6.801 -11.136 1.00 87.19 272 ASN A CA 1
ATOM 2067 C C . ASN A 1 272 ? 22.165 7.348 -12.570 1.00 87.19 272 ASN A C 1
ATOM 2069 O O . ASN A 1 272 ? 21.816 6.643 -13.524 1.00 87.19 272 ASN A O 1
ATOM 2073 N N . LEU A 1 273 ? 22.583 8.606 -12.737 1.00 87.94 273 LEU A N 1
ATOM 2074 C CA . LEU A 1 273 ? 22.689 9.300 -14.007 1.00 87.94 273 LEU A CA 1
ATOM 2075 C C . LEU A 1 273 ? 24.154 9.621 -14.333 1.00 87.94 273 LEU A C 1
ATOM 2077 O O . LEU A 1 273 ? 24.976 10.012 -13.510 1.00 87.94 273 LEU A O 1
ATOM 2081 N N . LYS A 1 274 ? 24.487 9.519 -15.611 1.00 86.88 274 LYS A N 1
ATOM 2082 C CA . LYS A 1 274 ? 25.720 10.041 -16.189 1.00 86.88 274 LYS A CA 1
ATOM 2083 C C . LYS A 1 274 ? 25.676 11.566 -16.222 1.00 86.88 274 LYS A C 1
ATOM 2085 O O . LYS A 1 274 ? 24.623 12.193 -16.148 1.00 86.88 274 LYS A O 1
ATOM 2090 N N . ALA A 1 275 ? 26.839 12.177 -16.449 1.00 84.38 275 ALA A N 1
ATOM 2091 C CA . ALA A 1 275 ? 26.978 13.632 -16.549 1.00 84.38 275 ALA A CA 1
ATOM 2092 C C . ALA A 1 275 ? 26.126 14.283 -17.662 1.00 84.38 275 ALA A C 1
ATOM 2094 O O . ALA A 1 275 ? 25.900 15.490 -17.629 1.00 84.38 275 ALA A O 1
ATOM 2095 N N . ASP A 1 276 ? 25.675 13.508 -18.650 1.00 82.06 276 ASP A N 1
ATOM 2096 C CA . ASP A 1 276 ? 24.771 13.933 -19.724 1.00 82.06 276 ASP A CA 1
ATOM 2097 C C . ASP A 1 276 ? 23.278 13.726 -19.393 1.00 82.06 276 ASP A C 1
ATOM 2099 O O . ASP A 1 276 ? 22.425 13.999 -20.237 1.00 82.06 276 ASP A O 1
ATOM 2103 N N . GLY A 1 277 ? 22.952 13.290 -18.170 1.00 82.56 277 GLY A N 1
ATOM 2104 C CA . GLY A 1 277 ? 21.586 13.049 -17.697 1.00 82.56 277 GLY A CA 1
ATOM 2105 C C . GLY A 1 277 ? 21.011 11.693 -18.108 1.00 82.56 277 GLY A C 1
ATOM 2106 O O . GLY A 1 277 ? 19.806 11.487 -17.997 1.00 82.56 277 GLY A O 1
ATOM 2107 N N . CYS A 1 278 ? 21.851 10.787 -18.611 1.00 85.44 278 CYS A N 1
ATOM 2108 C CA . CYS A 1 278 ? 21.456 9.456 -19.061 1.00 85.44 278 CYS A CA 1
ATOM 2109 C C . CYS A 1 278 ? 21.616 8.397 -17.977 1.00 85.44 278 CYS A C 1
ATOM 2111 O O . CYS A 1 278 ? 22.615 8.456 -17.273 1.00 85.44 278 CYS A O 1
ATOM 2113 N N . PRO A 1 279 ? 20.762 7.362 -17.900 1.00 86.88 279 PRO A N 1
ATOM 2114 C CA . PRO A 1 279 ? 20.905 6.310 -16.916 1.00 86.88 279 PRO A CA 1
ATOM 2115 C C . PRO A 1 279 ? 22.268 5.652 -17.034 1.00 86.88 279 PRO A C 1
ATOM 2117 O O . PRO A 1 279 ? 22.746 5.322 -18.137 1.00 86.88 279 PRO A O 1
ATOM 2120 N N . ASP A 1 280 ? 22.903 5.465 -15.886 1.00 86.06 280 ASP A N 1
ATOM 2121 C CA . ASP A 1 280 ? 24.087 4.641 -15.789 1.00 86.06 280 ASP A CA 1
ATOM 2122 C C . ASP A 1 280 ? 23.696 3.184 -15.548 1.00 86.06 280 ASP A C 1
ATOM 2124 O O . ASP A 1 280 ? 23.708 2.671 -14.438 1.00 86.06 280 ASP A O 1
ATOM 2128 N N . TYR A 1 281 ? 23.399 2.490 -16.644 1.00 84.38 281 TYR A N 1
ATOM 2129 C CA . TYR A 1 281 ? 23.038 1.068 -16.665 1.00 84.38 281 TYR A CA 1
ATOM 2130 C C . TYR A 1 281 ? 24.108 0.112 -16.089 1.00 84.38 281 TYR A C 1
ATOM 2132 O O . TYR A 1 281 ? 23.933 -1.104 -16.118 1.00 84.38 281 TYR A O 1
ATOM 2140 N N . LYS A 1 282 ? 25.275 0.615 -15.669 1.00 75.88 282 LYS A N 1
ATOM 2141 C CA . LYS A 1 282 ? 26.383 -0.207 -15.160 1.00 75.88 282 LYS A CA 1
ATOM 2142 C C . LYS A 1 282 ? 26.278 -0.529 -13.676 1.00 75.88 282 LYS A C 1
ATOM 2144 O O . LYS A 1 282 ? 26.976 -1.444 -13.235 1.00 75.88 282 LYS A O 1
A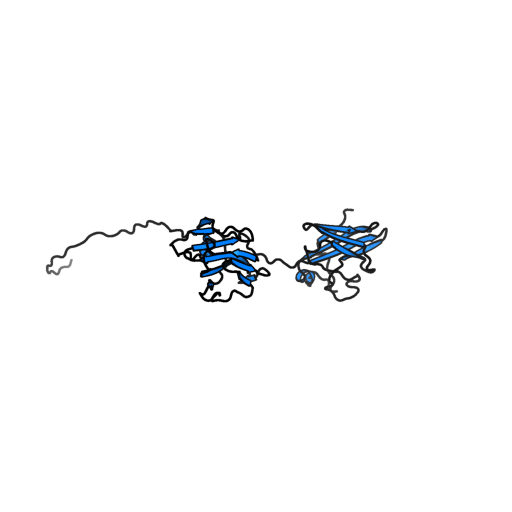TOM 2149 N N . TYR A 1 283 ? 25.481 0.226 -12.935 1.00 72.31 283 TYR A N 1
ATOM 2150 C CA . TYR A 1 283 ? 25.415 0.145 -11.486 1.00 72.31 283 TYR A CA 1
ATOM 2151 C C . TYR A 1 283 ? 23.977 -0.088 -11.028 1.00 72.31 283 TYR A C 1
ATOM 2153 O O . TYR A 1 283 ? 23.026 0.094 -11.792 1.00 72.31 283 TYR A O 1
ATOM 2161 N N . ASP A 1 284 ? 23.856 -0.520 -9.773 1.00 70.06 284 ASP A N 1
ATOM 2162 C CA . ASP A 1 284 ? 22.613 -0.426 -9.005 1.00 70.06 284 ASP A CA 1
ATOM 2163 C C . ASP A 1 284 ? 22.023 0.976 -9.222 1.00 70.06 284 ASP A C 1
ATOM 2165 O O . ASP A 1 284 ? 22.813 1.931 -9.234 1.00 70.06 284 ASP A O 1
ATOM 2169 N N . PRO A 1 285 ? 20.717 1.133 -9.489 1.00 80.25 285 PRO A N 1
ATOM 2170 C CA . PRO A 1 285 ? 19.594 0.194 -9.308 1.00 80.25 285 PRO A CA 1
ATOM 2171 C C . PRO A 1 285 ? 19.235 -0.694 -10.514 1.00 80.25 285 PRO A C 1
ATOM 2173 O O . PRO A 1 285 ? 18.208 -1.375 -10.526 1.00 80.25 285 PRO A O 1
ATOM 2176 N N . TRP A 1 286 ? 20.034 -0.686 -11.584 1.00 88.00 286 TRP A N 1
ATOM 2177 C CA . TRP A 1 286 ? 19.696 -1.438 -12.795 1.00 88.00 286 TRP A CA 1
ATOM 2178 C C . TRP A 1 286 ? 20.078 -2.914 -12.680 1.00 88.00 286 TRP A C 1
ATOM 2180 O O . TRP A 1 286 ? 21.255 -3.278 -12.615 1.00 88.00 286 TRP A O 1
ATOM 2190 N N . VAL A 1 287 ? 19.082 -3.793 -12.779 1.00 88.19 287 VAL A N 1
ATOM 2191 C CA . VAL A 1 287 ? 19.300 -5.236 -12.885 1.00 88.19 287 VAL A CA 1
ATOM 2192 C C . VAL A 1 287 ? 19.680 -5.575 -14.321 1.00 88.19 287 VAL A C 1
ATOM 2194 O O . VAL A 1 287 ? 18.895 -5.395 -15.255 1.00 88.19 287 VAL A O 1
ATOM 2197 N N . ARG A 1 288 ? 20.899 -6.092 -14.499 1.00 89.25 288 ARG A N 1
ATOM 2198 C CA . ARG A 1 288 ? 21.401 -6.545 -15.797 1.00 89.25 288 ARG A CA 1
ATOM 2199 C C . ARG A 1 288 ? 21.150 -8.036 -16.002 1.00 89.25 288 ARG A C 1
ATOM 2201 O O . ARG A 1 288 ? 21.582 -8.859 -15.196 1.00 89.25 288 ARG A O 1
ATOM 2208 N N . TYR A 1 289 ? 20.555 -8.384 -17.135 1.00 83.81 289 TYR A N 1
ATOM 2209 C CA . TYR A 1 289 ? 20.428 -9.752 -17.617 1.00 83.81 289 TYR A CA 1
ATOM 2210 C C . TYR A 1 289 ? 21.222 -9.935 -18.909 1.00 83.81 289 TYR A C 1
ATOM 2212 O O . TYR A 1 289 ? 20.947 -9.278 -19.908 1.00 83.81 289 TYR A O 1
ATOM 2220 N N . VAL A 1 290 ? 22.164 -10.877 -18.907 1.00 78.94 290 VAL A N 1
ATOM 2221 C CA . VAL A 1 290 ? 22.961 -11.239 -20.087 1.00 78.94 290 VAL A CA 1
ATOM 2222 C C . VAL A 1 290 ? 22.605 -12.667 -20.481 1.00 78.94 290 VAL A C 1
ATOM 2224 O O . VAL A 1 290 ? 22.645 -13.563 -19.634 1.00 78.94 290 VAL A O 1
ATOM 2227 N N . THR A 1 291 ? 22.274 -12.900 -21.753 1.00 71.75 291 THR A N 1
ATOM 2228 C CA . THR A 1 291 ? 22.088 -14.271 -22.247 1.00 71.75 291 THR A CA 1
ATOM 2229 C C . THR A 1 291 ? 23.414 -15.034 -22.158 1.00 71.75 291 THR A C 1
ATOM 2231 O O . THR A 1 291 ? 24.427 -14.496 -22.608 1.00 71.75 291 THR A O 1
ATOM 2234 N N . PRO A 1 292 ? 23.446 -16.260 -21.602 1.00 58.53 292 PRO A N 1
ATOM 2235 C CA . PRO A 1 292 ? 24.657 -17.077 -21.599 1.00 58.53 292 PRO A CA 1
ATOM 2236 C C . PRO A 1 292 ? 25.156 -17.312 -23.031 1.00 58.53 292 PRO A C 1
ATOM 2238 O O . PRO A 1 292 ? 24.346 -17.639 -23.899 1.00 58.53 292 PRO A O 1
ATOM 2241 N N . GLU A 1 293 ? 26.462 -17.128 -23.256 1.00 53.12 293 GLU A N 1
ATOM 2242 C CA . GLU A 1 293 ? 27.140 -17.454 -24.527 1.00 53.12 293 GLU A CA 1
ATOM 2243 C C . GLU A 1 293 ? 27.016 -18.938 -24.909 1.00 53.12 293 GLU A C 1
ATOM 2245 O O . GLU A 1 293 ? 27.075 -19.804 -24.000 1.00 53.12 293 GLU A O 1
#

pLDDT: mean 83.77, std 17.82, range [33.09, 98.5]

Foldseek 3Di:
DDDDDDDDDDDDDDDDDDDDDPPPPPPDDPPPFAKAFPDWFDDQWPVRFTWTFIDGDDQPLAPDFVVSVCRHVVADWDKDDKWFADPPRGTPDDDPPQKDWDDDPFKIKIAGPFFDDDPNFTKAFQWKWFAFGRHTTIRGDNQHDRIIIRDGGGPPPGHTGIMITIIHTDDGPAFKKKWKKFWKDLQPDTFIWIWAADAPDDADLQPVWAGHHIDTPPPDQWTFIAGTHPGDTQFIWGADPNDTDTGGDPSIGTAKMWMAIDHPCVCQPVVQADPSSHGPSPDPPIDMDGDDD

Mean predicted aligned error: 13.4 Å

Sequence (293 aa):
MKKLTYLFMVLAIIASLPSCDKETTDNGVATLKTAYVLSSSTPVSDGGVVPVILAVDNPRGGNVTCTDVEEAFSDTLVCGEKINYSDEIQFEGAFPEFLNVDLDGIHISFNMEECVMINDKYYKVGAVIVKGGNSANVYYYENGVLSDAGLAAPGDKHMVSNLTFCFIECEEEEDLIIAAKVWYYDGDWLTNALSTGNNVFSAGIWCGDGPLGINSYPDVDTIPLEHSTRHYNVGALIVTDGIVTISLNEGCTLYDAYIFIGTLEEFLAPENLKADGCPDYKYDPWVRYVTPE

Solvent-accessible surface area (backbone atoms only — not comparable to full-atom values): 16891 Å² total; per-residue (Å²): 134,85,80,89,87,82,90,79,90,78,88,83,84,88,85,85,89,81,90,79,85,79,76,84,73,84,73,86,66,79,78,73,82,59,24,32,78,68,42,79,50,37,46,54,24,74,78,68,48,68,14,27,31,69,43,54,85,66,92,57,52,34,68,76,50,53,67,46,48,23,52,42,71,74,53,75,62,52,66,54,70,78,34,41,40,44,98,79,86,42,63,77,55,83,69,61,92,70,47,48,72,47,73,64,91,51,28,32,32,42,40,33,94,65,67,43,81,56,94,96,40,32,26,29,44,21,29,39,39,27,19,15,82,65,34,28,20,37,40,70,35,97,83,38,42,52,60,48,33,49,43,30,8,54,72,74,76,38,60,56,45,32,41,31,48,19,28,19,75,46,79,75,83,73,71,27,31,35,36,41,44,36,33,28,25,62,71,90,45,83,48,51,28,20,20,50,60,53,64,88,62,77,92,56,73,40,85,87,33,31,66,60,9,36,39,61,46,81,86,46,54,68,39,50,22,24,30,29,87,76,70,45,80,49,33,32,41,35,44,53,97,89,43,80,43,82,47,59,38,93,69,48,42,80,48,36,34,36,38,37,71,42,39,66,65,61,69,67,30,70,89,32,30,41,99,87,73,32,76,41,74,88,38,80,75,34,49,73,46,67,62,83,130

Secondary structure (DSSP, 8-state):
-----------------------------------EEEEE-SPPPTT----EEEE-SS--TT---HHHHHHHHT--EEE---EEBPTTSSBSSPPPTT-EEEEETTEEEEE-SSPEEETTEEEEEEEEEEEETTEEEEEEEEEEESEEEEE-STTS-SPP-EEEEEEEE------EEEEEEEEEEETTEEEEEEE-SEE-SPSSSBTTB---EEEEETT-SEEEEEETTT--EEEEEEEETTEEEEEEPTTEEEEEEEEEEEEHHHHH-GGGB-TTS-B-TTSTTPEEEE---